Protein AF-X0UFJ5-F1 (afdb_monomer_lite)

Radius of gyration: 19.42 Å; chains: 1; bounding box: 59×36×57 Å

pLDDT: mean 92.02, std 9.77, range [40.62, 98.88]

Secondary structure (DSSP, 8-state):
--EEEETTEEEEE-TTSSBTTEE--S-EEE-SSEEEEEEEE--GGGTS--TTTSPPTTEEEEEEEEEETTEEEEE--SSPPPPPPTTSS--HHHHHHHHTEEEEEEEEPPSS--TTS---S--EEEE-SSEEEEEEGGGTEEEEEETTT--EEEEEE-SS---EEE-TTS-EEEEESTTTS--EEEEE-TTS-EETTPPPPPTT--EEEEEE-TT--EEEEE-STT-EEEEEEEETTEEEEEEEES-TTGGG-SSSTT---TT---S---EEE-TT--EEE-

Foldseek 3Di:
DAFDDDPNDTPGGQPPCDDDQKPHFLEWEDEPWKIKGKIKGAQNQVLADDPLLGDDRQKMFIWIAIATPPDNNHGDFLDDFGDDDPPGPDDSSSSSRSRRTDTDDMDGHDPDPDPDDDQQTFQEWYDYQFWIWTHGQVVQKIWIAGPRNRHTPDMDGHHRWHYWEADPVQKMWIWHPLPPDQTFTFIGHPRRHTDPAGDGDDPQFRFQYWYAAPQRWIWTQGQGQQRWIFIWDADDRHIDTDDIFAHGRAQCDDPDRNDDDPRRHHRWRYWYADNVGDIDTD

Sequence (282 aa):
EASVYQDGKMLGFAGGTHGWGNLGGSAIAVNSKYAYVAIGVGNERGHLQSPGIWPDKGKQWFGISRRTIGDLKQPAPFRAAPQVAPGGRADPGRARMAASFMVMNEVAAPARSEVGEQKAEVGGLAADDKTLFATNPSRDAVDVYDAETMQQKGTWSAHEPGRIALAGDGTLWLLTDTLNGPAHLVHVRADGRKLDDAPALPEGTDAVDVAVDAKGRVLVADNGPRQQILIFSKGGKGYAQSGTLGERGGIFAGPVPGRPGPQRFNGLTGVGVDRAGNIYVS

Structure (mmCIF, N/CA/C/O backbone):
data_AF-X0UFJ5-F1
#
_entry.id   AF-X0UFJ5-F1
#
loop_
_atom_site.group_PDB
_atom_site.id
_atom_site.type_symbol
_atom_site.label_atom_id
_atom_site.label_alt_id
_atom_site.label_comp_id
_atom_site.label_asym_id
_atom_site.label_entity_id
_atom_site.label_seq_id
_atom_site.pdbx_PDB_ins_code
_atom_site.Cartn_x
_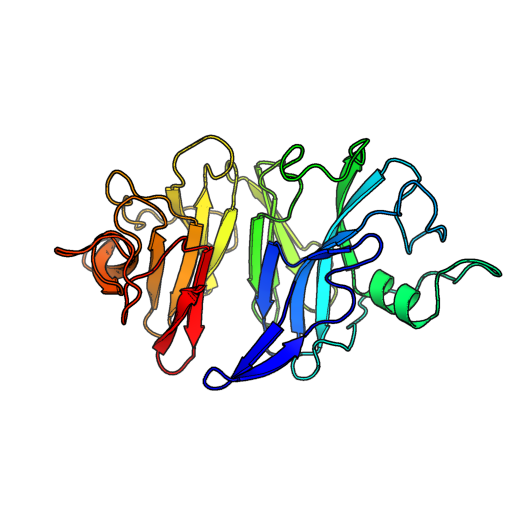atom_site.Cartn_y
_atom_site.Cartn_z
_atom_site.occupancy
_atom_site.B_iso_or_equiv
_atom_site.auth_seq_id
_atom_site.auth_comp_id
_atom_site.auth_asym_id
_atom_site.auth_atom_id
_atom_site.pdbx_PDB_model_num
ATOM 1 N N . GLU A 1 1 ? 11.536 -0.475 3.198 1.00 78.31 1 GLU A N 1
ATOM 2 C CA . GLU A 1 1 ? 12.139 -1.814 2.940 1.00 78.31 1 GLU A CA 1
ATOM 3 C C . GLU A 1 1 ? 11.042 -2.872 3.076 1.00 78.31 1 GLU A C 1
ATOM 5 O O . GLU A 1 1 ? 10.013 -2.542 3.647 1.00 78.31 1 GLU A O 1
ATOM 10 N N . ALA A 1 2 ? 11.202 -4.091 2.550 1.00 86.75 2 ALA A N 1
ATOM 11 C CA . ALA A 1 2 ? 10.224 -5.171 2.753 1.00 86.75 2 ALA A CA 1
ATOM 12 C C . ALA A 1 2 ? 10.874 -6.394 3.415 1.00 86.75 2 ALA A C 1
ATOM 14 O O . ALA A 1 2 ? 11.863 -6.920 2.902 1.00 86.75 2 ALA A O 1
ATOM 15 N N . SER A 1 3 ? 10.285 -6.862 4.515 1.00 88.62 3 SER A N 1
ATOM 16 C CA . SER A 1 3 ? 10.819 -7.931 5.367 1.00 88.62 3 SER A CA 1
ATOM 17 C C . SER A 1 3 ? 9.751 -8.972 5.695 1.00 88.62 3 SER A C 1
ATOM 19 O O . SER A 1 3 ? 8.565 -8.658 5.751 1.00 88.62 3 SER A O 1
ATOM 21 N N . VAL A 1 4 ? 10.174 -10.220 5.898 1.00 90.31 4 VAL A N 1
ATOM 22 C CA . VAL A 1 4 ? 9.305 -11.347 6.262 1.00 90.31 4 VAL A CA 1
ATOM 23 C C . VAL A 1 4 ? 9.502 -11.664 7.731 1.00 90.31 4 VAL A C 1
ATOM 25 O O . VAL A 1 4 ? 10.636 -11.868 8.172 1.00 90.31 4 VAL A O 1
ATOM 28 N N . TYR A 1 5 ? 8.397 -11.766 8.462 1.00 88.19 5 TYR A N 1
ATOM 29 C CA . TYR A 1 5 ? 8.383 -12.140 9.868 1.00 88.19 5 TYR A CA 1
ATOM 30 C C . TYR A 1 5 ? 7.467 -13.339 10.093 1.00 88.19 5 TYR A C 1
ATOM 32 O O . TYR A 1 5 ? 6.454 -13.493 9.415 1.00 88.19 5 TYR A O 1
ATOM 40 N N . GLN A 1 6 ? 7.819 -14.166 11.069 1.00 86.00 6 GLN A N 1
ATOM 41 C CA . GLN A 1 6 ? 6.976 -15.231 11.596 1.00 86.00 6 GLN A CA 1
ATOM 42 C C . GLN A 1 6 ? 7.190 -15.293 13.105 1.00 86.00 6 GLN A C 1
ATOM 44 O O . GLN A 1 6 ? 8.333 -15.319 13.556 1.00 86.00 6 GLN A O 1
ATOM 49 N N . ASP A 1 7 ? 6.104 -15.258 13.878 1.00 82.88 7 ASP A N 1
ATOM 50 C CA . ASP A 1 7 ? 6.134 -15.348 15.345 1.00 82.88 7 ASP A CA 1
ATOM 51 C C . ASP A 1 7 ? 7.111 -14.352 16.004 1.00 82.88 7 ASP A C 1
ATOM 53 O O . ASP A 1 7 ? 7.858 -14.676 16.924 1.00 82.88 7 ASP A O 1
ATOM 57 N N . GLY A 1 8 ? 7.158 -13.122 15.476 1.00 80.00 8 GLY A N 1
ATOM 58 C CA . GLY A 1 8 ? 8.055 -12.059 15.947 1.00 80.00 8 GLY A CA 1
ATOM 59 C C . GLY A 1 8 ? 9.518 -12.197 15.505 1.00 80.00 8 GLY A C 1
ATOM 60 O O . GLY A 1 8 ? 10.327 -11.314 15.784 1.00 80.00 8 GLY A O 1
ATOM 61 N N . LYS A 1 9 ? 9.880 -13.261 14.778 1.00 87.75 9 LYS A N 1
ATOM 62 C CA . LYS A 1 9 ? 11.223 -13.471 14.229 1.00 87.75 9 LYS A CA 1
ATOM 63 C C . LYS A 1 9 ? 11.301 -13.019 12.776 1.00 87.75 9 LYS A C 1
ATOM 65 O O . LYS A 1 9 ? 10.499 -13.436 11.946 1.00 87.75 9 LYS A O 1
ATOM 70 N N . MET A 1 10 ? 12.324 -12.232 12.447 1.00 88.88 10 MET A N 1
ATOM 71 C CA . MET A 1 10 ? 12.652 -11.905 11.059 1.00 88.88 10 MET A CA 1
ATOM 72 C C . MET A 1 10 ? 13.222 -13.139 10.347 1.00 88.88 10 MET A C 1
ATOM 74 O O . MET A 1 10 ? 14.244 -13.690 10.761 1.00 88.88 10 MET A O 1
ATOM 78 N N . LEU A 1 11 ? 12.566 -13.567 9.272 1.00 90.38 11 LEU A N 1
ATOM 79 C CA . LEU A 1 11 ? 12.996 -14.687 8.432 1.00 90.38 11 LEU A CA 1
ATOM 80 C C . LEU A 1 11 ? 13.901 -14.233 7.282 1.00 90.38 11 LEU A C 1
ATOM 82 O O . LEU A 1 11 ? 14.765 -14.981 6.831 1.00 90.38 11 LEU A O 1
ATOM 86 N N . GLY A 1 12 ? 13.716 -13.003 6.804 1.00 88.81 12 GLY A N 1
ATOM 87 C CA . GLY A 1 12 ? 14.506 -12.437 5.718 1.00 88.81 12 GLY A CA 1
ATOM 88 C C . GLY A 1 12 ? 13.944 -11.114 5.216 1.00 88.81 12 GLY A C 1
ATOM 89 O O . GLY A 1 12 ? 12.973 -10.594 5.759 1.00 88.81 12 GLY A O 1
ATOM 90 N N . PHE A 1 13 ? 14.558 -10.579 4.164 1.00 88.19 13 PHE A N 1
ATOM 91 C CA . PHE A 1 13 ? 14.143 -9.335 3.521 1.00 88.19 13 PHE A CA 1
ATOM 92 C C . PHE A 1 13 ? 14.257 -9.422 2.000 1.00 88.19 13 PHE A C 1
ATOM 94 O O . PHE A 1 13 ? 15.037 -10.209 1.450 1.00 88.19 13 PHE A O 1
ATOM 101 N N . ALA A 1 14 ? 13.468 -8.595 1.320 1.00 84.50 14 ALA A N 1
ATOM 102 C CA . ALA A 1 14 ? 13.504 -8.421 -0.120 1.00 84.50 14 ALA A CA 1
ATOM 103 C C . ALA A 1 14 ? 14.723 -7.570 -0.505 1.00 84.50 14 ALA A C 1
ATOM 105 O O . ALA A 1 14 ? 14.741 -6.346 -0.331 1.00 84.50 14 ALA A O 1
ATOM 106 N N . GLY A 1 15 ? 15.749 -8.217 -1.060 1.00 81.81 15 GLY A N 1
ATOM 107 C CA . GLY A 1 15 ? 16.948 -7.534 -1.545 1.00 81.81 15 GLY A CA 1
ATOM 108 C C . GLY A 1 15 ? 16.638 -6.481 -2.618 1.00 81.81 15 GLY A C 1
ATOM 109 O O . GLY A 1 15 ? 15.721 -6.635 -3.436 1.00 81.81 15 GLY A O 1
ATOM 110 N N . GLY A 1 16 ? 17.415 -5.394 -2.621 1.00 76.75 16 GLY A N 1
ATOM 111 C CA . GLY A 1 16 ? 17.276 -4.304 -3.591 1.00 76.75 16 GLY A CA 1
ATOM 112 C C . GLY A 1 16 ? 16.043 -3.422 -3.380 1.00 76.75 16 GLY A C 1
ATOM 113 O O . GLY A 1 16 ? 15.665 -2.707 -4.301 1.00 76.75 16 GLY A O 1
ATOM 114 N N . THR A 1 17 ? 15.409 -3.482 -2.204 1.00 70.75 17 THR A N 1
ATOM 115 C CA . THR A 1 17 ? 14.367 -2.525 -1.797 1.00 70.75 17 THR A CA 1
ATOM 116 C C . THR A 1 17 ? 14.940 -1.324 -1.047 1.00 70.75 17 THR A C 1
ATOM 118 O O . THR A 1 17 ? 14.271 -0.314 -0.939 1.00 70.75 17 THR A O 1
ATOM 121 N N . HIS A 1 18 ? 16.180 -1.382 -0.572 1.00 74.44 18 HIS A N 1
ATOM 122 C CA . HIS A 1 18 ? 16.894 -0.245 0.002 1.00 74.44 18 HIS A CA 1
ATOM 123 C C . HIS A 1 18 ? 18.365 -0.316 -0.427 1.00 74.44 18 HIS A C 1
ATOM 125 O O . HIS A 1 18 ? 18.886 -1.411 -0.666 1.00 74.44 18 HIS A O 1
ATOM 131 N N . GLY A 1 19 ? 19.025 0.832 -0.576 1.00 71.00 19 GLY A N 1
ATOM 132 C CA . GLY A 1 19 ? 20.412 0.925 -1.036 1.00 71.00 19 GLY A CA 1
ATOM 133 C C . GLY A 1 19 ? 20.546 1.745 -2.317 1.00 71.00 19 GLY A C 1
ATOM 134 O O . GLY A 1 19 ? 19.763 2.655 -2.560 1.00 71.00 19 GLY A O 1
ATOM 135 N N . TRP A 1 20 ? 21.552 1.435 -3.136 1.00 66.69 20 TRP A N 1
ATOM 136 C CA . TRP A 1 20 ? 21.987 2.296 -4.242 1.00 66.69 20 TRP A CA 1
ATOM 137 C C . TRP A 1 20 ? 20.857 2.526 -5.246 1.00 66.69 20 TRP A C 1
ATOM 139 O O . TRP A 1 20 ? 20.443 1.599 -5.945 1.00 66.69 20 TRP A O 1
ATOM 149 N N . GLY A 1 21 ? 20.342 3.751 -5.283 1.00 67.88 21 GLY A N 1
ATOM 150 C CA . GLY A 1 21 ? 19.231 4.173 -6.115 1.00 67.88 21 GLY A CA 1
ATOM 151 C C . GLY A 1 21 ? 17.925 3.437 -5.831 1.00 67.88 21 GLY A C 1
ATOM 152 O O . GLY A 1 21 ? 17.092 3.403 -6.720 1.00 67.88 21 GLY A O 1
ATOM 153 N N . ASN A 1 22 ? 17.721 2.802 -4.672 1.00 77.00 22 ASN A N 1
ATOM 154 C CA . ASN A 1 22 ? 16.446 2.155 -4.336 1.00 77.00 22 ASN A CA 1
ATOM 155 C C . ASN A 1 22 ? 15.889 2.727 -3.031 1.00 77.00 22 ASN A C 1
ATOM 157 O O . ASN A 1 22 ? 16.573 2.735 -2.007 1.00 77.00 22 ASN A O 1
ATOM 161 N N . LEU A 1 23 ? 14.634 3.165 -3.081 1.00 78.81 23 LEU A N 1
ATOM 162 C CA . LEU A 1 23 ? 13.878 3.714 -1.960 1.00 78.81 23 LEU A CA 1
ATOM 163 C C . LEU A 1 23 ? 12.760 2.736 -1.616 1.00 78.81 23 LEU A C 1
ATOM 165 O O . LEU A 1 23 ? 12.037 2.265 -2.498 1.00 78.81 23 LEU A O 1
ATOM 169 N N . GLY A 1 24 ? 12.668 2.355 -0.349 1.00 71.19 24 GLY A N 1
ATOM 170 C CA . GLY A 1 24 ? 12.039 1.085 -0.024 1.00 71.19 24 GLY A CA 1
ATOM 171 C C . GLY A 1 24 ? 10.601 1.141 0.430 1.00 71.19 24 GLY A C 1
ATOM 172 O O . GLY A 1 24 ? 10.334 1.699 1.479 1.00 71.19 24 GLY A O 1
ATOM 173 N N . GLY A 1 25 ? 9.770 0.314 -0.203 1.00 75.00 25 GLY A N 1
ATOM 174 C CA . GLY A 1 25 ? 8.642 -0.386 0.414 1.00 75.00 25 GLY A CA 1
ATOM 175 C C . GLY A 1 25 ? 7.529 0.512 0.934 1.00 75.00 25 GLY A C 1
ATOM 176 O O . GLY A 1 25 ? 7.128 0.317 2.074 1.00 75.00 25 GLY A O 1
ATOM 177 N N . SER A 1 26 ? 7.050 1.474 0.139 1.00 86.81 26 SER A N 1
ATOM 178 C CA . SER A 1 26 ? 5.992 2.392 0.586 1.00 86.81 26 SER A CA 1
ATOM 179 C C . SER A 1 26 ? 4.670 1.669 0.844 1.00 86.81 26 SER A C 1
ATOM 181 O O . SER A 1 26 ? 3.920 2.098 1.710 1.00 86.81 26 SER A O 1
ATOM 183 N N . ALA A 1 27 ? 4.397 0.566 0.140 1.00 93.50 27 ALA A N 1
ATOM 184 C CA . ALA A 1 27 ? 3.211 -0.280 0.272 1.00 93.50 27 ALA A CA 1
ATOM 185 C C . ALA A 1 27 ? 3.532 -1.736 -0.111 1.00 93.50 27 ALA A C 1
ATOM 187 O O . ALA A 1 27 ? 4.467 -1.995 -0.880 1.00 93.50 27 ALA A O 1
ATOM 188 N N . ILE A 1 28 ? 2.735 -2.685 0.387 1.00 94.81 28 ILE A N 1
ATOM 189 C CA . ILE A 1 28 ? 2.860 -4.110 0.066 1.00 94.81 28 ILE A CA 1
ATOM 190 C C . ILE A 1 28 ? 1.487 -4.765 -0.109 1.00 94.81 28 ILE A C 1
ATOM 192 O O . ILE A 1 28 ? 0.566 -4.494 0.650 1.00 94.81 28 ILE A O 1
ATOM 196 N N . ALA A 1 29 ? 1.376 -5.661 -1.088 1.00 96.44 29 ALA A N 1
ATOM 197 C CA . ALA A 1 29 ? 0.265 -6.598 -1.222 1.00 96.44 29 ALA A CA 1
ATOM 198 C C . ALA A 1 29 ? 0.797 -7.989 -1.563 1.00 96.44 29 ALA A C 1
ATOM 200 O O . ALA A 1 29 ? 1.877 -8.128 -2.142 1.00 96.44 29 ALA A O 1
ATOM 201 N N . VAL A 1 30 ? 0.032 -9.024 -1.237 1.00 95.75 30 VAL A N 1
ATOM 202 C CA . VAL A 1 30 ? 0.377 -10.412 -1.554 1.00 95.75 30 VAL A CA 1
ATOM 203 C C . VAL A 1 30 ? -0.827 -11.132 -2.145 1.00 95.75 30 VAL A C 1
ATOM 205 O O . VAL A 1 30 ? -1.962 -10.848 -1.774 1.00 95.75 30 VAL A O 1
ATOM 208 N N . ASN A 1 31 ? -0.575 -12.080 -3.041 1.00 96.12 31 ASN A N 1
ATOM 209 C CA . ASN A 1 31 ? -1.547 -13.098 -3.441 1.00 96.12 31 ASN A CA 1
ATOM 210 C C . ASN A 1 31 ? -0.940 -14.498 -3.248 1.00 96.12 31 ASN A C 1
ATOM 212 O O . ASN A 1 31 ? 0.078 -14.643 -2.568 1.00 96.12 31 ASN A O 1
ATOM 216 N N . SER A 1 32 ? -1.534 -15.545 -3.828 1.00 95.31 32 SER A N 1
ATOM 217 C CA . SER A 1 32 ? -1.036 -16.919 -3.654 1.00 95.31 32 SER A CA 1
ATOM 218 C C . SER A 1 32 ? 0.351 -17.183 -4.252 1.00 95.31 32 SER A C 1
ATOM 220 O O . SER A 1 32 ? 0.984 -18.171 -3.882 1.00 95.31 32 SER A O 1
ATOM 222 N N . LYS A 1 33 ? 0.839 -16.333 -5.166 1.00 96.06 33 LYS A N 1
ATOM 223 C CA . LYS A 1 33 ? 2.100 -16.539 -5.903 1.00 96.06 33 LYS A CA 1
ATOM 224 C C . LYS A 1 33 ? 3.140 -15.456 -5.662 1.00 96.06 33 LYS A C 1
ATOM 226 O O . LYS A 1 33 ? 4.342 -15.731 -5.717 1.00 96.06 33 LYS A O 1
ATOM 231 N N . TYR A 1 34 ? 2.699 -14.222 -5.460 1.00 97.69 34 TYR A N 1
ATOM 232 C CA . TYR A 1 34 ? 3.549 -13.049 -5.545 1.00 97.69 34 TYR A CA 1
ATOM 233 C C . TYR A 1 34 ? 3.376 -12.124 -4.350 1.00 97.69 34 TYR A C 1
ATOM 235 O O . TYR A 1 34 ? 2.288 -11.971 -3.801 1.00 97.69 34 TYR A O 1
ATOM 243 N N . ALA A 1 35 ? 4.471 -11.450 -4.013 1.00 96.75 35 ALA A N 1
ATOM 244 C CA . ALA A 1 35 ? 4.454 -10.217 -3.250 1.00 96.75 35 ALA A CA 1
ATOM 245 C C . ALA A 1 35 ? 4.713 -9.038 -4.194 1.00 96.75 35 ALA A C 1
ATOM 247 O O . ALA A 1 35 ? 5.658 -9.052 -4.988 1.00 96.75 35 ALA A O 1
ATOM 248 N N . TYR A 1 36 ? 3.884 -8.010 -4.084 1.00 97.62 36 TYR A N 1
ATOM 249 C CA . TYR A 1 36 ? 3.982 -6.753 -4.810 1.00 97.62 36 TYR A CA 1
ATOM 250 C C . TYR A 1 36 ? 4.451 -5.687 -3.831 1.00 97.62 36 TYR A C 1
ATOM 252 O O . TYR A 1 36 ? 3.801 -5.453 -2.817 1.00 97.62 36 TYR A O 1
ATOM 260 N N . VAL A 1 37 ? 5.592 -5.068 -4.113 1.00 95.94 37 VAL A N 1
ATOM 261 C CA . VAL A 1 37 ? 6.240 -4.105 -3.221 1.00 95.94 37 VAL A CA 1
ATOM 262 C C . VAL A 1 37 ? 6.395 -2.789 -3.960 1.00 95.94 37 VAL A C 1
ATOM 264 O O . VAL A 1 37 ? 7.107 -2.726 -4.965 1.00 95.94 37 VAL A O 1
ATOM 267 N N . ALA A 1 38 ? 5.756 -1.736 -3.465 1.00 94.81 38 ALA A N 1
ATOM 268 C CA . ALA A 1 38 ? 5.952 -0.400 -4.002 1.00 94.81 38 ALA A CA 1
ATOM 269 C C . ALA A 1 38 ? 7.342 0.125 -3.618 1.00 94.81 38 ALA A C 1
ATOM 271 O O . ALA A 1 38 ? 7.729 0.089 -2.449 1.00 94.81 38 ALA A O 1
ATOM 272 N N . ILE A 1 39 ? 8.116 0.575 -4.602 1.00 92.75 39 ILE A N 1
ATOM 273 C CA . ILE A 1 39 ? 9.484 1.073 -4.415 1.00 92.75 39 ILE A CA 1
ATOM 274 C C . ILE A 1 39 ? 9.748 2.295 -5.297 1.00 92.75 39 ILE A C 1
ATOM 276 O O . ILE A 1 39 ? 9.131 2.469 -6.352 1.00 92.75 39 ILE A O 1
ATOM 280 N N . GLY A 1 40 ? 10.722 3.102 -4.887 1.00 91.06 40 GLY A N 1
ATOM 281 C CA . GLY A 1 40 ? 11.367 4.098 -5.732 1.00 91.06 40 GLY A CA 1
ATOM 282 C C . GLY A 1 40 ? 12.672 3.565 -6.323 1.00 91.06 40 GLY A C 1
ATOM 283 O O . GLY A 1 40 ? 13.405 2.826 -5.663 1.00 91.06 40 GLY A O 1
ATOM 284 N N . VAL A 1 41 ? 12.983 3.959 -7.556 1.00 91.00 41 VAL A N 1
ATOM 285 C CA . VAL A 1 41 ? 14.247 3.676 -8.239 1.00 91.00 41 VAL A CA 1
ATOM 286 C C . VAL A 1 41 ? 14.830 4.987 -8.765 1.00 91.00 41 VAL A C 1
ATOM 288 O O . VAL A 1 41 ? 14.237 5.638 -9.616 1.00 91.00 41 VAL A O 1
ATOM 291 N N . GLY A 1 42 ? 15.996 5.376 -8.265 1.00 89.44 42 GLY A N 1
ATOM 292 C CA . GLY A 1 42 ? 16.833 6.463 -8.768 1.00 89.44 42 GLY A CA 1
ATOM 293 C C . GLY A 1 42 ? 18.087 5.928 -9.461 1.00 89.44 42 GLY A C 1
ATOM 294 O O . GLY A 1 42 ? 18.282 4.720 -9.583 1.00 89.44 42 GLY A O 1
ATOM 295 N N . ASN A 1 43 ? 18.971 6.826 -9.894 1.00 88.00 43 ASN A N 1
ATOM 296 C CA . ASN A 1 43 ? 20.205 6.457 -10.598 1.00 88.00 43 ASN A CA 1
ATOM 297 C C . ASN A 1 43 ? 21.495 7.020 -9.983 1.00 88.00 43 ASN A C 1
ATOM 299 O O . ASN A 1 43 ? 22.511 7.122 -10.675 1.00 88.00 43 ASN A O 1
ATOM 303 N N . GLU A 1 44 ? 21.458 7.408 -8.705 1.00 85.00 44 GLU A N 1
ATOM 304 C CA . GLU A 1 44 ? 22.620 7.938 -7.977 1.00 85.00 44 GLU A CA 1
ATOM 305 C C . GLU A 1 44 ? 23.299 9.095 -8.727 1.00 85.00 44 GLU A C 1
ATOM 307 O O . GLU A 1 44 ? 24.476 9.026 -9.069 1.00 85.00 44 GLU A O 1
ATOM 312 N N . ARG A 1 45 ? 22.546 10.156 -9.055 1.00 83.69 45 ARG A N 1
ATOM 313 C CA . ARG A 1 45 ? 23.055 11.346 -9.777 1.00 83.69 45 ARG A CA 1
ATOM 314 C C . ARG A 1 45 ? 23.691 11.022 -11.141 1.00 83.69 45 ARG A C 1
ATOM 316 O O . ARG A 1 45 ? 24.529 11.771 -11.648 1.00 83.69 45 ARG A O 1
ATOM 323 N N . GLY A 1 46 ? 23.249 9.930 -11.763 1.00 83.44 46 GLY A N 1
ATOM 324 C CA . GLY A 1 46 ? 23.761 9.426 -13.034 1.00 83.44 46 GLY A CA 1
ATOM 325 C C . GLY A 1 46 ? 24.966 8.490 -12.906 1.00 83.44 46 GLY A C 1
ATOM 326 O O . GLY A 1 46 ? 25.580 8.182 -13.923 1.00 83.44 46 GLY A O 1
ATOM 327 N N . HIS A 1 47 ? 25.326 8.025 -11.704 1.00 85.38 47 HIS A N 1
ATOM 328 C CA . HIS A 1 47 ? 26.366 7.003 -11.518 1.00 85.38 47 HIS A CA 1
ATOM 329 C C . HIS A 1 47 ? 25.886 5.580 -11.842 1.00 85.38 47 HIS A C 1
ATOM 331 O O . HIS A 1 47 ? 26.708 4.677 -12.008 1.00 85.38 47 HIS A O 1
ATOM 337 N N . LEU A 1 48 ? 24.572 5.367 -11.937 1.00 84.94 48 LEU A N 1
ATOM 338 C CA . LEU A 1 48 ? 23.971 4.108 -12.364 1.00 84.94 48 LEU A CA 1
ATOM 339 C C . LEU A 1 48 ? 23.412 4.281 -13.775 1.00 84.94 48 LEU A C 1
ATOM 341 O O . LEU A 1 48 ? 22.443 5.002 -13.986 1.00 84.94 48 LEU A O 1
ATOM 345 N N . GLN A 1 49 ? 24.059 3.640 -14.747 1.00 85.25 49 GLN A N 1
ATOM 346 C CA . GLN A 1 49 ? 23.763 3.808 -16.168 1.00 85.25 49 GLN A CA 1
ATOM 347 C C . GLN A 1 49 ? 23.528 2.441 -16.798 1.00 85.25 49 GLN A C 1
ATOM 349 O O . GLN A 1 49 ? 24.431 1.607 -16.839 1.00 85.25 49 GLN A O 1
ATOM 354 N N . SER A 1 50 ? 22.296 2.204 -17.238 1.00 87.38 50 SER A N 1
ATOM 355 C CA . SER A 1 50 ? 21.925 1.132 -18.163 1.00 87.38 50 SER A CA 1
ATOM 356 C C . SER A 1 50 ? 20.462 1.360 -18.563 1.00 87.38 50 SER A C 1
ATOM 358 O O . SER A 1 50 ? 19.596 1.292 -17.681 1.00 87.38 50 SER A O 1
ATOM 360 N N . PRO A 1 51 ? 20.170 1.645 -19.846 1.00 86.88 51 PRO A N 1
ATOM 361 C CA . PRO A 1 51 ? 18.807 1.892 -20.309 1.00 86.88 51 PRO A CA 1
ATOM 362 C C . PRO A 1 51 ? 17.846 0.769 -19.910 1.00 86.88 51 PRO A C 1
ATOM 364 O O . PRO A 1 51 ? 18.193 -0.411 -19.958 1.00 86.88 51 PRO A O 1
ATOM 367 N N . GLY A 1 52 ? 16.644 1.139 -19.467 1.00 86.69 52 GLY A N 1
ATOM 368 C CA . GLY A 1 52 ? 15.612 0.194 -19.022 1.00 86.69 52 GLY A CA 1
ATOM 369 C C . GLY A 1 52 ? 15.863 -0.466 -17.660 1.00 86.69 52 GLY A C 1
ATOM 370 O O . GLY A 1 52 ? 14.963 -1.129 -17.151 1.00 86.69 52 GLY A O 1
ATOM 371 N N . ILE A 1 53 ? 17.039 -0.278 -17.051 1.00 92.31 53 ILE A N 1
ATOM 372 C CA . ILE A 1 53 ? 17.374 -0.783 -15.707 1.00 92.31 53 ILE A CA 1
ATOM 373 C C . ILE A 1 53 ? 17.336 0.339 -14.664 1.00 92.31 53 ILE A C 1
ATOM 375 O O . ILE A 1 53 ? 16.900 0.119 -13.533 1.00 92.31 53 ILE A O 1
ATOM 379 N N . TRP A 1 54 ? 17.787 1.532 -15.049 1.00 91.19 54 TRP A N 1
ATOM 380 C CA . TRP A 1 54 ? 17.837 2.729 -14.212 1.00 91.19 54 TRP A CA 1
ATOM 381 C C . TRP A 1 54 ? 17.173 3.907 -14.934 1.00 91.19 54 TRP A C 1
ATOM 383 O O . TRP A 1 54 ? 17.220 3.937 -16.167 1.00 91.19 54 TRP A O 1
ATOM 393 N N . PRO A 1 55 ? 16.598 4.877 -14.199 1.00 92.00 55 PRO A N 1
ATOM 394 C CA . PRO A 1 55 ? 16.122 6.120 -14.796 1.00 92.00 55 PRO A CA 1
ATOM 395 C C . PRO A 1 55 ? 17.263 6.942 -15.400 1.00 92.00 55 PRO A C 1
ATOM 397 O O . PRO A 1 55 ? 18.426 6.812 -15.001 1.00 92.00 55 PRO A O 1
ATOM 400 N N . ASP A 1 56 ? 16.914 7.842 -16.318 1.00 91.38 56 ASP A N 1
ATOM 401 C CA . ASP A 1 56 ? 17.844 8.820 -16.887 1.00 91.38 56 ASP A CA 1
ATOM 402 C C . ASP A 1 56 ? 18.354 9.814 -15.833 1.00 91.38 56 ASP A C 1
ATOM 404 O O . ASP A 1 56 ? 17.791 9.978 -14.745 1.00 91.38 56 ASP A O 1
ATOM 408 N N . LYS A 1 57 ? 19.478 10.486 -16.114 1.00 90.00 57 LYS A N 1
ATOM 409 C CA . LYS A 1 57 ? 20.076 11.455 -15.179 1.00 90.00 57 LYS A CA 1
ATOM 410 C C . LYS A 1 57 ? 19.056 12.531 -14.793 1.00 90.00 57 LYS A C 1
ATOM 412 O O . LYS A 1 57 ? 18.475 13.179 -15.655 1.00 90.00 57 LYS A O 1
ATOM 417 N N . GLY A 1 58 ? 18.886 12.743 -13.488 1.00 87.69 58 GLY A N 1
ATOM 418 C CA . GLY A 1 58 ? 17.920 13.713 -12.966 1.00 87.69 58 GLY A CA 1
ATOM 419 C C . GLY A 1 58 ? 16.472 13.218 -12.983 1.00 87.69 58 GLY A C 1
ATOM 420 O O . GLY A 1 58 ? 15.565 14.023 -12.792 1.00 87.69 58 GLY A O 1
ATOM 421 N N . LYS A 1 59 ? 16.243 11.919 -13.201 1.00 90.75 59 LYS A N 1
ATOM 422 C CA . LYS A 1 59 ? 14.932 11.274 -13.115 1.00 90.75 59 LYS A CA 1
ATOM 423 C C . LYS A 1 59 ? 14.885 10.267 -11.974 1.00 90.75 59 LYS A C 1
ATOM 425 O O . LYS A 1 59 ? 15.899 9.677 -11.593 1.00 90.75 59 LYS A O 1
ATOM 430 N N . GLN A 1 60 ? 13.683 10.067 -11.455 1.00 90.88 60 GLN A N 1
ATOM 431 C CA . GLN A 1 60 ? 13.367 9.066 -10.450 1.00 90.88 60 GLN A CA 1
ATOM 432 C C . GLN A 1 60 ? 12.069 8.362 -10.829 1.00 90.88 60 GLN A C 1
ATOM 434 O O . GLN A 1 60 ? 11.100 8.997 -11.241 1.00 90.88 60 GLN A O 1
ATOM 439 N N . TRP A 1 61 ? 12.062 7.044 -10.682 1.00 93.56 61 TRP A N 1
ATOM 440 C CA . TRP A 1 61 ? 10.896 6.201 -10.887 1.00 93.56 61 TRP A CA 1
ATOM 441 C C . TRP A 1 61 ? 10.271 5.822 -9.552 1.00 93.56 61 TRP A C 1
ATOM 443 O O . TRP A 1 61 ? 10.977 5.553 -8.586 1.00 93.56 61 TRP A O 1
ATOM 453 N N . PHE A 1 62 ? 8.953 5.709 -9.533 1.00 94.44 62 PHE A N 1
ATOM 454 C CA . PHE A 1 62 ? 8.188 5.042 -8.490 1.00 94.44 62 PHE A CA 1
ATOM 455 C C . PHE A 1 62 ? 7.263 4.029 -9.142 1.00 94.44 62 PHE A C 1
ATOM 457 O O . PHE A 1 62 ? 6.725 4.260 -10.230 1.00 94.44 62 PHE A O 1
ATOM 464 N N . GLY A 1 63 ? 7.092 2.885 -8.499 1.00 95.75 63 GLY A N 1
ATOM 465 C CA . GLY A 1 63 ? 6.304 1.814 -9.077 1.00 95.75 63 GLY A CA 1
ATOM 466 C C . GLY A 1 63 ? 6.335 0.550 -8.246 1.00 95.75 63 GLY A C 1
ATOM 467 O O . GLY A 1 63 ? 6.616 0.588 -7.051 1.00 95.75 63 GLY A O 1
ATOM 468 N N . ILE A 1 64 ? 6.061 -0.581 -8.887 1.00 97.44 64 ILE A N 1
ATOM 469 C CA . ILE A 1 64 ? 5.786 -1.846 -8.205 1.00 97.44 64 ILE A CA 1
ATOM 470 C C . ILE A 1 64 ? 6.810 -2.895 -8.618 1.00 97.44 64 ILE A C 1
ATOM 472 O O . ILE A 1 64 ? 6.954 -3.214 -9.797 1.00 97.44 64 ILE A O 1
ATOM 476 N N . SER A 1 65 ? 7.503 -3.463 -7.634 1.00 96.31 65 SER A N 1
ATOM 477 C CA . SER A 1 65 ? 8.368 -4.629 -7.787 1.00 96.31 65 SER A CA 1
ATOM 478 C C . SER A 1 65 ? 7.604 -5.903 -7.437 1.00 96.31 65 SER A C 1
ATOM 480 O O . SER A 1 65 ? 7.044 -6.007 -6.349 1.00 96.31 65 SER A O 1
ATOM 482 N N . ARG A 1 66 ? 7.616 -6.896 -8.331 1.00 97.06 66 ARG A N 1
ATOM 483 C CA . ARG A 1 66 ? 6.996 -8.206 -8.105 1.00 97.06 66 ARG A CA 1
ATOM 484 C C . ARG A 1 66 ? 8.024 -9.263 -7.708 1.00 97.06 66 ARG A C 1
ATOM 486 O O . ARG A 1 66 ? 9.012 -9.481 -8.414 1.00 97.06 66 ARG A O 1
ATOM 493 N N . ARG A 1 67 ? 7.769 -9.949 -6.596 1.00 95.31 67 ARG A N 1
ATOM 494 C CA . ARG A 1 67 ? 8.615 -10.996 -6.002 1.00 95.31 67 ARG A CA 1
ATOM 495 C C . ARG A 1 67 ? 7.845 -12.295 -5.857 1.00 95.31 67 ARG A C 1
ATOM 497 O O . ARG A 1 67 ? 6.629 -12.263 -5.708 1.00 95.31 67 ARG A O 1
ATOM 504 N N . THR A 1 68 ? 8.541 -13.423 -5.874 1.00 94.38 68 THR A N 1
ATOM 505 C CA . THR A 1 68 ? 7.921 -14.724 -5.594 1.00 94.38 68 THR A CA 1
ATOM 506 C C . THR A 1 68 ? 7.623 -14.851 -4.100 1.00 94.38 68 THR A C 1
ATOM 508 O O . THR A 1 68 ? 8.473 -14.536 -3.266 1.00 94.38 68 THR A O 1
ATOM 511 N N . ILE A 1 69 ? 6.428 -15.321 -3.742 1.00 90.25 69 ILE A N 1
ATOM 512 C CA . ILE A 1 69 ? 6.112 -15.644 -2.347 1.00 90.25 69 ILE A CA 1
ATOM 513 C C . ILE A 1 69 ? 6.935 -16.865 -1.896 1.00 90.25 69 ILE A C 1
ATOM 515 O O . ILE A 1 69 ? 7.155 -17.796 -2.665 1.00 90.25 69 ILE A O 1
ATOM 519 N N . GLY A 1 70 ? 7.449 -16.849 -0.665 1.00 85.94 70 GLY A N 1
ATOM 520 C CA . GLY A 1 70 ? 8.343 -17.894 -0.137 1.00 85.94 70 GLY A CA 1
ATOM 521 C C . GLY A 1 70 ? 9.843 -17.608 -0.301 1.00 85.94 70 GLY A C 1
ATOM 522 O O . GLY A 1 70 ? 10.628 -18.055 0.529 1.00 85.94 70 GLY A O 1
ATOM 523 N N . ASP A 1 71 ? 10.244 -16.790 -1.279 1.00 89.69 71 ASP A N 1
ATOM 524 C CA . ASP A 1 71 ? 11.586 -16.193 -1.335 1.00 89.69 71 ASP A CA 1
ATOM 525 C C . ASP A 1 71 ? 11.519 -14.783 -1.939 1.00 89.69 71 ASP A C 1
ATOM 527 O O . ASP A 1 71 ? 11.641 -14.586 -3.150 1.00 89.69 71 ASP A O 1
ATOM 531 N N . LEU A 1 72 ? 11.363 -13.774 -1.073 1.00 89.00 72 LEU A N 1
ATOM 532 C CA . LEU A 1 72 ? 11.260 -12.374 -1.498 1.00 89.00 72 LEU A CA 1
ATOM 533 C C . LEU A 1 72 ? 12.542 -11.822 -2.144 1.00 89.00 72 LEU A C 1
ATOM 535 O O . LEU A 1 72 ? 12.517 -10.727 -2.717 1.00 89.00 72 LEU A O 1
ATOM 539 N N . LYS A 1 73 ? 13.666 -12.549 -2.088 1.00 89.56 73 LYS A N 1
ATOM 540 C CA . LYS A 1 73 ? 14.873 -12.176 -2.835 1.00 89.56 73 LYS A CA 1
ATOM 541 C C . LYS A 1 73 ? 14.717 -12.470 -4.322 1.00 89.56 73 LYS A C 1
ATOM 543 O O . LYS A 1 73 ? 15.374 -11.799 -5.114 1.00 89.56 73 LYS A O 1
ATOM 548 N N . GLN A 1 74 ? 13.838 -13.399 -4.710 1.00 91.88 74 GLN A N 1
ATOM 549 C CA . GLN A 1 74 ? 13.615 -13.762 -6.108 1.00 91.88 74 GLN A CA 1
ATOM 550 C C . GLN A 1 74 ? 12.733 -12.724 -6.812 1.00 91.88 74 GLN A C 1
ATOM 552 O O . GLN A 1 74 ? 11.537 -12.622 -6.514 1.00 91.88 74 GLN A O 1
ATOM 557 N N . PRO A 1 75 ? 13.273 -11.957 -7.778 1.00 93.69 75 PRO A N 1
ATOM 558 C CA . PRO A 1 75 ? 12.435 -11.217 -8.711 1.00 93.69 75 PRO A CA 1
ATOM 559 C C . PRO A 1 75 ? 11.581 -12.185 -9.541 1.00 93.69 75 PRO A C 1
ATOM 561 O O . PRO A 1 75 ? 12.077 -13.223 -9.998 1.00 93.69 75 PRO A O 1
ATOM 564 N N . ALA A 1 76 ? 10.321 -11.811 -9.775 1.00 96.50 76 ALA A N 1
ATOM 565 C CA . ALA A 1 76 ? 9.363 -12.541 -10.605 1.00 96.50 76 ALA A CA 1
ATOM 566 C C . ALA A 1 76 ? 9.035 -11.737 -11.882 1.00 96.50 76 ALA A C 1
ATOM 568 O O . ALA A 1 76 ? 8.096 -10.933 -11.873 1.00 96.50 76 ALA A O 1
ATOM 569 N N . PRO A 1 77 ? 9.833 -11.854 -12.965 1.00 97.25 77 PRO A N 1
ATOM 570 C CA . PRO A 1 77 ? 9.673 -11.036 -14.169 1.00 97.25 77 PRO A CA 1
ATOM 571 C C . PRO A 1 77 ? 8.320 -11.242 -14.847 1.00 97.25 77 PRO A C 1
ATOM 573 O O . PRO A 1 77 ? 7.756 -12.330 -14.783 1.00 97.25 77 PRO A O 1
ATOM 576 N N . PHE A 1 78 ? 7.820 -10.203 -15.508 1.00 97.50 78 PHE A N 1
ATOM 577 C CA . PHE A 1 78 ? 6.619 -10.239 -16.367 1.00 97.50 78 PHE A CA 1
ATOM 578 C C . PHE A 1 78 ? 6.903 -9.696 -17.775 1.00 97.50 78 PHE A C 1
ATOM 580 O O . PHE A 1 78 ? 6.007 -9.562 -18.601 1.00 97.50 78 PHE A O 1
ATOM 587 N N . ARG A 1 79 ? 8.167 -9.376 -18.055 1.00 96.62 79 ARG A N 1
ATOM 588 C CA . ARG A 1 79 ? 8.666 -8.940 -19.360 1.00 96.62 79 ARG A CA 1
ATOM 589 C C . ARG A 1 79 ? 10.093 -9.441 -19.562 1.00 96.62 79 ARG A C 1
ATOM 591 O O . ARG A 1 79 ? 10.711 -9.958 -18.631 1.00 96.62 79 ARG A O 1
ATOM 598 N N . ALA A 1 80 ? 10.621 -9.281 -20.770 1.00 96.00 80 ALA A N 1
ATOM 599 C CA . ALA A 1 80 ? 12.019 -9.585 -21.049 1.00 96.00 80 ALA A CA 1
ATOM 600 C C . ALA A 1 80 ? 12.958 -8.666 -20.242 1.00 96.00 80 ALA A C 1
ATOM 602 O O . ALA A 1 80 ? 12.687 -7.475 -20.079 1.00 96.00 80 ALA A O 1
ATOM 603 N N . ALA A 1 81 ? 14.063 -9.229 -19.745 1.00 94.94 81 ALA A N 1
ATOM 604 C CA . ALA A 1 81 ? 15.127 -8.463 -19.102 1.00 94.94 81 ALA A CA 1
ATOM 605 C C . ALA A 1 81 ? 15.787 -7.506 -20.111 1.00 94.94 81 ALA A C 1
ATOM 607 O O . ALA A 1 81 ? 16.137 -7.954 -21.207 1.00 94.94 81 ALA A O 1
ATOM 608 N N . PRO A 1 82 ? 15.981 -6.219 -19.761 1.00 92.56 82 PRO A N 1
ATOM 609 C CA . PRO A 1 82 ? 16.775 -5.308 -20.575 1.00 92.56 82 PRO A CA 1
ATOM 610 C C . PRO A 1 82 ? 18.198 -5.837 -20.760 1.00 92.56 82 PRO A C 1
ATOM 612 O O . PRO A 1 82 ? 18.739 -6.519 -19.884 1.00 92.56 82 PRO A O 1
ATOM 615 N N . GLN A 1 83 ? 18.828 -5.496 -21.881 1.00 89.88 83 GLN A N 1
ATOM 616 C CA . GLN A 1 83 ? 20.232 -5.822 -22.093 1.00 89.88 83 GLN A CA 1
ATOM 617 C C . GLN A 1 83 ? 21.109 -5.067 -21.087 1.00 89.88 83 GLN A C 1
ATOM 619 O O . GLN A 1 83 ? 20.925 -3.875 -20.837 1.00 89.88 83 GLN A O 1
ATOM 624 N N . VAL A 1 84 ? 22.089 -5.770 -20.524 1.00 88.56 84 VAL A N 1
ATOM 625 C CA . VAL A 1 84 ? 23.100 -5.169 -19.651 1.00 88.56 84 VAL A CA 1
ATOM 626 C C . VAL A 1 84 ? 24.184 -4.554 -20.529 1.00 88.56 84 VAL A C 1
ATOM 628 O O . VAL A 1 84 ? 24.836 -5.261 -21.298 1.00 88.56 84 VAL A O 1
ATOM 631 N N . ALA A 1 85 ? 24.377 -3.240 -20.425 1.00 80.69 85 ALA A N 1
ATOM 632 C CA . ALA A 1 85 ? 25.434 -2.553 -21.158 1.00 80.69 85 ALA A CA 1
ATOM 633 C C . ALA A 1 85 ? 26.834 -3.008 -20.675 1.00 80.69 85 ALA A C 1
ATOM 635 O O . ALA A 1 85 ? 27.064 -3.072 -19.461 1.00 80.69 85 ALA A O 1
ATOM 636 N N . PRO A 1 86 ? 27.792 -3.285 -21.583 1.00 75.31 86 PRO A N 1
ATOM 637 C CA . PRO A 1 86 ? 29.167 -3.606 -21.203 1.00 75.31 86 PRO A CA 1
ATOM 638 C C . PRO A 1 86 ? 29.819 -2.469 -20.400 1.00 75.31 86 PRO A C 1
ATOM 640 O O . PRO A 1 86 ? 29.687 -1.301 -20.756 1.00 75.31 86 PRO A O 1
ATOM 643 N N . GLY A 1 87 ? 30.537 -2.807 -19.324 1.00 70.50 87 GLY A N 1
ATOM 644 C CA . GLY A 1 87 ? 31.277 -1.836 -18.501 1.00 70.50 87 GLY A CA 1
ATOM 645 C C . GLY A 1 87 ? 30.430 -1.001 -17.527 1.00 70.50 87 GLY A C 1
ATOM 646 O O . GLY A 1 87 ? 30.981 -0.159 -16.820 1.00 70.50 87 GLY A O 1
ATOM 647 N N . GLY A 1 88 ? 29.112 -1.225 -17.462 1.00 73.19 88 GLY A N 1
ATOM 648 C CA . GLY A 1 88 ? 28.219 -0.591 -16.488 1.00 73.19 88 GLY A CA 1
ATOM 649 C C . GLY A 1 88 ? 28.213 -1.275 -15.113 1.00 73.19 88 GLY A C 1
ATOM 650 O O . GLY A 1 88 ? 28.766 -2.354 -14.922 1.00 73.19 88 GLY A O 1
ATOM 651 N N . ARG A 1 89 ? 27.530 -0.654 -14.139 1.00 80.06 89 ARG A N 1
ATOM 652 C CA . ARG A 1 89 ? 27.295 -1.222 -12.789 1.00 80.06 89 ARG A CA 1
ATOM 653 C C . ARG A 1 89 ? 26.080 -2.160 -12.711 1.00 80.06 89 ARG A C 1
ATOM 655 O O . ARG A 1 89 ? 25.726 -2.606 -11.625 1.00 80.06 89 ARG A O 1
ATOM 662 N N . ALA A 1 90 ? 25.394 -2.397 -13.828 1.00 84.56 90 ALA A N 1
ATOM 663 C CA . ALA A 1 90 ? 24.285 -3.340 -13.890 1.00 84.56 90 ALA A CA 1
ATOM 664 C C . ALA A 1 90 ? 24.806 -4.761 -14.143 1.00 84.56 90 ALA A C 1
ATOM 666 O O . ALA A 1 90 ? 25.763 -4.953 -14.886 1.00 84.56 90 ALA A O 1
ATOM 667 N N . ASP A 1 91 ? 24.139 -5.747 -13.553 1.00 88.06 91 ASP A N 1
ATOM 668 C CA . ASP A 1 91 ? 24.388 -7.170 -13.769 1.00 88.06 91 ASP A CA 1
ATOM 669 C C . ASP A 1 91 ? 23.087 -7.873 -14.225 1.00 88.06 91 ASP A C 1
ATOM 671 O O . ASP A 1 91 ? 22.010 -7.255 -14.222 1.00 88.06 91 ASP A O 1
ATOM 675 N N . PRO A 1 92 ? 23.136 -9.158 -14.632 1.00 89.69 92 PRO A N 1
ATOM 676 C CA . PRO A 1 92 ? 21.937 -9.895 -15.037 1.00 89.69 92 PRO A CA 1
ATOM 677 C C . PRO A 1 92 ? 20.858 -9.981 -13.948 1.00 89.69 92 PRO A C 1
ATOM 679 O O . PRO A 1 92 ? 19.667 -10.021 -14.261 1.00 89.69 92 PRO A O 1
ATOM 682 N N . GLY A 1 93 ? 21.246 -9.977 -12.669 1.00 90.31 93 GLY A N 1
ATOM 683 C CA . GLY A 1 93 ? 20.313 -9.949 -11.544 1.00 90.31 93 GLY A CA 1
ATOM 684 C C . GLY A 1 93 ? 19.538 -8.635 -11.494 1.00 90.31 93 GLY A C 1
ATOM 685 O O . GLY A 1 93 ? 18.313 -8.637 -11.372 1.00 90.31 93 GLY A O 1
ATOM 686 N N . ARG A 1 94 ? 20.219 -7.502 -11.682 1.00 90.81 94 ARG A N 1
ATOM 687 C CA . ARG A 1 94 ? 19.601 -6.175 -11.752 1.00 90.81 94 ARG A CA 1
ATOM 688 C C . ARG A 1 94 ? 18.735 -6.008 -13.001 1.00 90.81 94 ARG A C 1
ATOM 690 O O . ARG A 1 94 ? 17.655 -5.430 -12.903 1.00 90.81 94 ARG A O 1
ATOM 697 N N . ALA A 1 95 ? 19.141 -6.558 -14.143 1.00 93.62 95 ALA A N 1
ATOM 698 C CA . ALA A 1 95 ? 18.294 -6.593 -15.337 1.00 93.62 95 ALA A CA 1
ATOM 699 C C . ALA A 1 95 ? 17.010 -7.406 -15.100 1.00 93.62 95 ALA A C 1
ATOM 701 O O . ALA A 1 95 ? 15.913 -6.971 -15.456 1.00 93.62 95 ALA A O 1
ATOM 702 N N . ARG A 1 96 ? 17.119 -8.552 -14.417 1.00 95.00 96 ARG A N 1
ATOM 703 C CA . ARG A 1 96 ? 15.960 -9.360 -14.014 1.00 95.00 96 ARG A CA 1
ATOM 704 C C . ARG A 1 96 ? 15.040 -8.601 -13.056 1.00 95.00 96 ARG A C 1
ATOM 706 O O . ARG A 1 96 ? 13.828 -8.648 -13.224 1.00 95.00 96 ARG A O 1
ATOM 713 N N . MET A 1 97 ? 15.603 -7.860 -12.103 1.00 93.19 97 MET A N 1
ATOM 714 C CA . MET A 1 97 ? 14.848 -6.975 -11.207 1.00 93.19 97 MET A CA 1
ATOM 715 C C . MET A 1 97 ? 14.079 -5.894 -11.969 1.00 93.19 97 MET A C 1
ATOM 717 O O . MET A 1 97 ? 12.910 -5.659 -11.674 1.00 93.19 97 MET A O 1
ATOM 721 N N . ALA A 1 98 ? 14.700 -5.275 -12.974 1.00 94.88 98 ALA A N 1
ATOM 722 C CA . ALA A 1 98 ? 14.045 -4.286 -13.826 1.00 94.88 98 ALA A CA 1
ATOM 723 C C . ALA A 1 98 ? 12.900 -4.895 -14.657 1.00 94.88 98 ALA A C 1
ATOM 725 O O . ALA A 1 98 ? 11.864 -4.262 -14.861 1.00 94.88 98 ALA A O 1
ATOM 726 N N . ALA A 1 99 ? 13.030 -6.153 -15.081 1.00 97.31 99 ALA A N 1
ATOM 727 C CA . ALA A 1 99 ? 11.939 -6.906 -15.703 1.00 97.31 99 ALA A CA 1
ATOM 728 C C . ALA A 1 99 ? 10.834 -7.360 -14.732 1.00 97.31 99 ALA A C 1
ATOM 730 O O . ALA A 1 99 ? 9.767 -7.789 -15.173 1.00 97.31 99 ALA A O 1
ATOM 731 N N . SER A 1 100 ? 11.071 -7.245 -13.427 1.00 97.19 100 SER A N 1
ATOM 732 C CA . SER A 1 100 ? 10.086 -7.430 -12.357 1.00 97.19 100 SER A CA 1
ATOM 733 C C . SER A 1 100 ? 9.559 -6.116 -11.790 1.00 97.19 100 SER A C 1
ATOM 735 O O . SER A 1 100 ? 8.855 -6.140 -10.783 1.00 97.19 100 SER A O 1
ATOM 737 N N . PHE A 1 101 ? 9.919 -4.977 -12.380 1.00 96.62 101 PHE A N 1
ATOM 738 C CA . PHE A 1 101 ? 9.523 -3.658 -11.910 1.00 96.62 101 PHE A CA 1
ATOM 739 C C . PHE A 1 101 ? 8.673 -2.946 -12.957 1.00 96.62 101 PHE A C 1
ATOM 741 O O . PHE A 1 101 ? 9.054 -2.854 -14.124 1.00 96.62 101 PHE A O 1
ATOM 748 N N . MET A 1 102 ? 7.517 -2.446 -12.535 1.00 97.00 102 MET A N 1
ATOM 749 C CA . MET A 1 102 ? 6.617 -1.647 -13.357 1.00 97.00 102 MET A CA 1
ATOM 750 C C . MET A 1 102 ? 6.674 -0.206 -12.870 1.00 97.00 102 MET A C 1
ATOM 752 O O . MET A 1 102 ? 6.338 0.058 -11.719 1.00 97.00 102 MET A O 1
ATOM 756 N N . VAL A 1 103 ? 7.089 0.710 -13.742 1.00 96.00 103 VAL A N 1
ATOM 757 C CA . VAL A 1 103 ? 7.077 2.151 -13.463 1.00 96.00 103 VAL A CA 1
ATOM 758 C C . VAL A 1 103 ? 5.629 2.639 -13.497 1.00 96.00 103 VAL A C 1
ATOM 760 O O . VAL A 1 103 ? 4.926 2.378 -14.470 1.00 96.00 103 VAL A O 1
ATOM 763 N N . MET A 1 104 ? 5.201 3.357 -12.462 1.00 95.75 104 MET A N 1
ATOM 764 C CA . MET A 1 104 ? 3.911 4.058 -12.429 1.00 95.75 104 MET A CA 1
ATOM 765 C C . MET A 1 104 ? 4.101 5.566 -12.586 1.00 95.75 104 MET A C 1
ATOM 767 O O . MET A 1 104 ? 3.404 6.210 -13.369 1.00 95.75 104 MET A O 1
ATOM 771 N N . ASN A 1 105 ? 5.091 6.117 -11.884 1.00 94.94 105 ASN A N 1
ATOM 772 C CA . ASN A 1 105 ? 5.416 7.533 -11.922 1.00 94.94 105 ASN A CA 1
ATOM 773 C C . ASN A 1 105 ? 6.896 7.719 -12.261 1.00 94.94 105 ASN A C 1
ATOM 775 O O . ASN A 1 105 ? 7.764 7.073 -11.678 1.00 94.94 105 ASN A O 1
ATOM 779 N N . GLU A 1 106 ? 7.180 8.632 -13.186 1.00 93.88 106 GLU A N 1
ATOM 780 C CA . GLU A 1 106 ? 8.512 9.190 -13.391 1.00 93.88 106 GLU A CA 1
ATOM 781 C C . GLU A 1 106 ? 8.455 10.675 -13.061 1.00 93.88 106 GLU A C 1
ATOM 783 O O . GLU A 1 106 ? 7.586 11.397 -13.553 1.00 93.88 106 GLU A O 1
ATOM 788 N N . VAL A 1 107 ? 9.390 11.125 -12.235 1.00 90.94 107 VAL A N 1
ATOM 789 C CA . VAL A 1 107 ? 9.487 12.516 -11.804 1.00 90.94 107 VAL A CA 1
ATOM 790 C C . VAL A 1 107 ? 10.924 13.017 -11.890 1.00 90.94 107 VAL A C 1
ATOM 792 O O . VAL A 1 107 ? 11.863 12.246 -12.108 1.00 90.94 107 VAL A O 1
ATOM 795 N N . ALA A 1 108 ? 11.107 14.329 -11.749 1.00 89.12 108 ALA A N 1
ATOM 796 C CA . ALA A 1 108 ? 12.438 14.901 -11.595 1.00 89.12 108 ALA A CA 1
ATOM 797 C C . ALA A 1 108 ? 13.041 14.433 -10.262 1.00 89.12 108 ALA A C 1
ATOM 799 O O . ALA A 1 108 ? 12.406 14.552 -9.220 1.00 89.12 108 ALA A O 1
ATOM 800 N N . ALA A 1 109 ? 14.261 13.899 -10.291 1.00 79.88 109 ALA A N 1
ATOM 801 C CA . ALA A 1 109 ? 14.965 13.540 -9.069 1.00 79.88 109 ALA A CA 1
ATOM 802 C C . ALA A 1 109 ? 15.363 14.822 -8.318 1.00 79.88 109 ALA A C 1
ATOM 804 O O . ALA A 1 109 ? 15.929 15.727 -8.946 1.00 79.88 109 ALA A O 1
ATOM 805 N N . PRO A 1 110 ? 15.115 14.911 -7.000 1.00 68.75 110 PRO A N 1
ATOM 806 C CA . PRO A 1 110 ? 15.537 16.065 -6.221 1.00 68.75 110 PRO A CA 1
ATOM 807 C C . PRO A 1 110 ? 17.069 16.188 -6.232 1.00 68.75 110 PRO A C 1
ATOM 809 O O . PRO A 1 110 ? 17.804 15.203 -6.354 1.00 68.75 110 PRO A O 1
ATOM 812 N N . ALA A 1 111 ? 17.576 17.421 -6.122 1.00 57.12 111 ALA A N 1
ATOM 813 C CA . ALA A 1 111 ? 19.017 17.697 -6.163 1.00 57.12 111 ALA A CA 1
ATOM 814 C C . ALA A 1 111 ? 19.784 17.066 -4.979 1.00 57.12 111 ALA A C 1
ATOM 816 O O . ALA A 1 111 ? 20.999 16.851 -5.055 1.00 57.12 111 ALA A O 1
ATOM 817 N N . ARG A 1 112 ? 19.069 16.744 -3.896 1.00 55.31 112 ARG A N 1
ATOM 818 C CA . ARG A 1 112 ? 19.508 15.986 -2.720 1.00 55.31 112 ARG A CA 1
ATOM 819 C C . ARG A 1 112 ? 18.456 14.922 -2.404 1.00 55.31 112 ARG A C 1
ATOM 821 O O . ARG A 1 112 ? 17.301 15.091 -2.772 1.00 55.31 112 ARG A O 1
ATOM 828 N N . SER A 1 113 ? 18.845 13.838 -1.729 1.00 47.84 113 SER A N 1
ATOM 829 C CA . SER A 1 113 ? 17.891 12.872 -1.168 1.00 47.84 113 SER A CA 1
ATOM 830 C C . SER A 1 113 ? 17.095 13.555 -0.058 1.00 47.84 113 SER A C 1
ATOM 832 O O . SER A 1 113 ? 17.458 13.475 1.112 1.00 47.84 113 SER A O 1
ATOM 834 N N . GLU A 1 114 ? 16.065 14.298 -0.433 1.00 44.94 114 GLU A N 1
ATOM 835 C CA . GLU A 1 114 ? 15.188 14.987 0.499 1.00 44.94 114 GLU A CA 1
ATOM 836 C C . GLU A 1 114 ? 13.940 14.135 0.671 1.00 44.94 114 GLU A C 1
ATOM 838 O O . GLU A 1 114 ? 13.219 13.816 -0.276 1.00 44.94 114 GLU A O 1
ATOM 843 N N . VAL A 1 115 ? 13.746 13.683 1.905 1.00 40.62 115 VAL A N 1
ATOM 844 C CA . VAL A 1 115 ? 12.527 13.007 2.325 1.00 40.62 115 VAL A CA 1
ATOM 845 C C . VAL A 1 115 ? 11.383 14.013 2.167 1.00 40.62 115 VAL A C 1
ATOM 847 O O . VAL A 1 115 ? 11.385 15.039 2.837 1.00 40.62 115 VAL A O 1
ATOM 850 N N . GLY A 1 116 ? 10.409 13.716 1.303 1.00 46.81 116 GLY A N 1
ATOM 851 C CA . GLY A 1 116 ? 9.088 14.352 1.357 1.00 46.81 116 GLY A CA 1
ATOM 852 C C . GLY A 1 116 ? 8.709 15.380 0.284 1.00 46.81 116 GLY A C 1
ATOM 853 O O . GLY A 1 116 ? 7.577 15.850 0.339 1.00 46.81 116 GLY A O 1
ATOM 854 N N . GLU A 1 117 ? 9.546 15.723 -0.704 1.00 51.47 117 GLU A N 1
ATOM 855 C CA . GLU A 1 117 ? 9.176 16.817 -1.634 1.00 51.47 117 GLU A CA 1
ATOM 856 C C . GLU A 1 117 ? 8.280 16.410 -2.817 1.00 51.47 117 GLU A C 1
ATOM 858 O O . GLU A 1 117 ? 7.493 17.224 -3.296 1.00 51.47 117 GLU A O 1
ATOM 863 N N . GLN A 1 118 ? 8.325 15.157 -3.281 1.00 56.44 118 GLN A N 1
ATOM 864 C CA . GLN A 1 118 ? 7.396 14.673 -4.309 1.00 56.44 118 GLN A CA 1
ATOM 865 C C . GLN A 1 118 ? 6.694 13.400 -3.860 1.00 56.44 118 GLN A C 1
ATOM 867 O O . GLN A 1 118 ? 7.273 12.314 -3.860 1.00 56.44 118 GLN A O 1
ATOM 872 N N . LYS A 1 119 ? 5.404 13.538 -3.535 1.00 73.38 119 LYS A N 1
ATOM 873 C CA . LYS A 1 119 ? 4.498 12.430 -3.207 1.00 73.38 119 LYS A CA 1
ATOM 874 C C . LYS A 1 119 ? 4.074 11.667 -4.474 1.00 73.38 119 LYS A C 1
ATOM 876 O O . LYS A 1 119 ? 2.896 11.563 -4.793 1.00 73.38 119 LYS A O 1
ATOM 881 N N . ALA A 1 120 ? 5.055 11.172 -5.226 1.00 88.88 120 ALA A N 1
ATOM 882 C CA . ALA A 1 120 ? 4.861 10.344 -6.419 1.00 88.88 120 ALA A CA 1
ATOM 883 C C . ALA A 1 120 ? 4.950 8.838 -6.112 1.00 88.88 120 ALA A C 1
ATOM 885 O O . ALA A 1 120 ? 4.928 8.010 -7.025 1.00 88.88 120 ALA A O 1
ATOM 886 N N . GLU A 1 121 ? 5.062 8.478 -4.834 1.00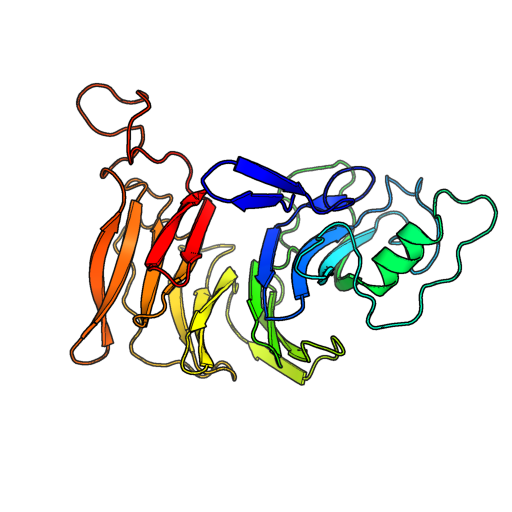 91.44 121 GLU A N 1
ATOM 887 C CA . GLU A 1 121 ? 4.988 7.098 -4.371 1.00 91.44 121 GLU A CA 1
ATOM 888 C C . GLU A 1 121 ? 3.623 6.476 -4.677 1.00 91.44 121 GLU A C 1
ATOM 890 O O . GLU A 1 121 ? 2.598 7.153 -4.741 1.00 91.44 121 GLU A O 1
ATOM 895 N N . VAL A 1 122 ? 3.618 5.154 -4.836 1.00 95.44 122 VAL A N 1
ATOM 896 C CA . VAL A 1 122 ? 2.377 4.377 -4.833 1.00 95.44 122 VAL A CA 1
ATOM 897 C C . VAL A 1 122 ? 1.833 4.391 -3.402 1.00 95.44 122 VAL A C 1
ATOM 899 O O . VAL A 1 122 ? 2.555 4.012 -2.473 1.00 95.44 122 VAL A O 1
ATOM 902 N N . GLY A 1 123 ? 0.590 4.845 -3.225 1.00 94.75 123 GLY A N 1
ATOM 903 C CA . GLY A 1 123 ? -0.004 5.102 -1.906 1.00 94.75 123 GLY A CA 1
ATOM 904 C C . GLY A 1 123 ? -0.408 3.831 -1.153 1.00 94.75 123 GLY A C 1
ATOM 905 O O . GLY A 1 123 ? -0.372 3.775 0.076 1.00 94.75 123 GLY A O 1
ATOM 906 N N . GLY A 1 124 ? -0.754 2.780 -1.885 1.00 97.31 124 GLY A N 1
ATOM 907 C CA . GLY A 1 124 ? -1.318 1.549 -1.359 1.00 97.31 124 GLY A CA 1
ATOM 908 C C . GLY A 1 124 ? -1.414 0.489 -2.447 1.00 97.31 124 GLY A C 1
ATOM 909 O O . GLY A 1 124 ? -1.522 0.803 -3.634 1.00 97.31 124 GLY A O 1
ATOM 910 N N . LEU A 1 125 ? -1.363 -0.774 -2.030 1.00 98.69 125 LEU A N 1
ATOM 911 C CA . LEU A 1 125 ? -1.505 -1.935 -2.898 1.00 98.69 125 LEU A CA 1
ATOM 912 C C . LEU A 1 125 ? -2.515 -2.899 -2.278 1.00 98.69 125 LEU A C 1
ATOM 914 O O . LEU A 1 125 ? -2.460 -3.152 -1.080 1.00 98.69 125 LEU A O 1
ATOM 918 N N . ALA A 1 126 ? -3.372 -3.494 -3.102 1.00 98.69 126 ALA A N 1
ATOM 919 C CA . ALA A 1 126 ? -4.211 -4.629 -2.720 1.00 98.69 126 ALA A CA 1
ATOM 920 C C . ALA A 1 126 ? -4.259 -5.632 -3.874 1.00 98.69 126 ALA A C 1
ATOM 922 O O . ALA A 1 126 ? -4.236 -5.230 -5.036 1.00 98.69 126 ALA A O 1
ATOM 923 N N . ALA A 1 127 ? -4.301 -6.931 -3.586 1.00 98.38 127 ALA A N 1
ATOM 924 C CA . ALA A 1 127 ? -4.245 -7.945 -4.633 1.00 98.38 127 ALA A CA 1
ATOM 925 C C . ALA A 1 127 ? -5.055 -9.198 -4.295 1.00 98.38 127 ALA A C 1
ATOM 927 O O . ALA A 1 127 ? -5.134 -9.607 -3.139 1.00 98.38 127 ALA A O 1
ATOM 928 N N . ASP A 1 128 ? -5.579 -9.832 -5.340 1.00 97.81 128 ASP A N 1
ATOM 929 C CA . ASP A 1 128 ? -5.928 -11.249 -5.357 1.00 97.81 128 ASP A CA 1
ATOM 930 C C . ASP A 1 128 ? -5.091 -11.980 -6.425 1.00 97.81 128 ASP A C 1
ATOM 932 O O . ASP A 1 128 ? -4.123 -11.449 -6.982 1.00 97.81 128 ASP A O 1
ATOM 936 N N . ASP A 1 129 ? -5.436 -13.234 -6.713 1.00 97.75 129 ASP A N 1
ATOM 937 C CA . ASP A 1 129 ? -4.722 -14.053 -7.698 1.00 97.75 129 ASP A CA 1
ATOM 938 C C . ASP A 1 129 ? -4.876 -13.570 -9.151 1.00 97.75 129 ASP A C 1
ATOM 940 O O . ASP A 1 129 ? -4.160 -14.041 -10.034 1.00 97.75 129 ASP A O 1
ATOM 944 N N . LYS A 1 130 ? -5.809 -12.654 -9.429 1.00 98.19 130 LYS A N 1
ATOM 945 C CA . LYS A 1 130 ? -6.163 -12.186 -10.780 1.00 98.19 130 LYS A CA 1
ATOM 946 C C . LYS A 1 130 ? -5.906 -10.697 -10.987 1.00 98.19 130 LYS A C 1
ATOM 948 O O . LYS A 1 130 ? -5.699 -10.267 -12.128 1.00 98.19 130 LYS A O 1
ATOM 953 N N . THR A 1 131 ? -5.947 -9.914 -9.920 1.00 98.69 131 THR A N 1
ATOM 954 C CA . THR A 1 131 ? -6.015 -8.459 -9.971 1.00 98.69 131 THR A CA 1
ATOM 955 C C . THR A 1 131 ? -5.099 -7.844 -8.928 1.00 98.69 131 THR A C 1
ATOM 957 O O . THR A 1 131 ? -5.095 -8.251 -7.770 1.00 98.69 131 THR A O 1
ATOM 960 N N . LEU A 1 132 ? -4.347 -6.835 -9.349 1.00 98.88 132 LEU A N 1
ATOM 961 C CA . LEU A 1 132 ? -3.578 -5.950 -8.486 1.00 98.88 132 LEU A CA 1
ATOM 962 C C . LEU A 1 132 ? -4.154 -4.540 -8.613 1.00 98.88 132 LEU A C 1
ATOM 964 O O . LEU A 1 132 ? -4.232 -4.001 -9.714 1.00 98.88 132 LEU A O 1
ATOM 968 N N . PHE A 1 133 ? -4.522 -3.947 -7.489 1.00 98.88 133 PHE A N 1
ATOM 969 C CA . PHE A 1 133 ? -4.934 -2.556 -7.370 1.00 98.88 133 PHE A CA 1
ATOM 970 C C . PHE A 1 133 ? -3.769 -1.745 -6.815 1.00 98.88 133 PHE A C 1
ATOM 972 O O . PHE A 1 133 ? -3.129 -2.164 -5.847 1.00 98.88 133 PHE A O 1
ATOM 979 N N . ALA A 1 134 ? -3.508 -0.587 -7.410 1.00 98.75 134 ALA A N 1
ATOM 980 C CA . ALA A 1 134 ? -2.466 0.322 -6.963 1.00 98.75 134 ALA A CA 1
ATOM 981 C C . ALA A 1 134 ? -2.985 1.752 -6.935 1.00 98.75 134 ALA A C 1
ATOM 983 O O . ALA A 1 134 ? -3.479 2.263 -7.938 1.00 98.75 134 ALA A O 1
ATOM 984 N N . THR A 1 135 ? -2.864 2.408 -5.788 1.00 98.62 135 THR A N 1
ATOM 985 C CA . THR A 1 135 ? -3.295 3.796 -5.650 1.00 98.62 135 THR A CA 1
ATOM 986 C C . THR A 1 135 ? -2.175 4.752 -6.040 1.00 98.62 135 THR A C 1
ATOM 988 O O . THR A 1 135 ? -0.999 4.540 -5.725 1.00 98.62 135 THR A O 1
ATOM 991 N N . ASN A 1 136 ? -2.539 5.817 -6.745 1.00 97.19 136 ASN A N 1
ATOM 992 C CA . ASN A 1 136 ? -1.633 6.860 -7.194 1.00 97.19 136 ASN A CA 1
ATOM 993 C C . ASN A 1 136 ? -2.115 8.219 -6.657 1.00 97.19 136 ASN A C 1
ATOM 995 O O . ASN A 1 136 ? -2.853 8.923 -7.354 1.00 97.19 136 ASN A O 1
ATOM 999 N N . PRO A 1 137 ? -1.711 8.592 -5.424 1.00 95.56 137 PRO A N 1
ATOM 1000 C CA . PRO A 1 137 ? -2.182 9.804 -4.760 1.00 95.56 137 PRO A CA 1
ATOM 1001 C C . PRO A 1 137 ? -1.995 11.077 -5.592 1.00 95.56 137 PRO A C 1
ATOM 1003 O O . PRO A 1 137 ? -2.888 11.907 -5.655 1.00 95.56 137 PRO A O 1
ATOM 1006 N N . SER A 1 138 ? -0.855 11.220 -6.278 1.00 92.69 138 SER A N 1
ATOM 1007 C CA . SER A 1 138 ? -0.540 12.423 -7.073 1.00 92.69 138 SER A CA 1
ATOM 1008 C C . SER A 1 138 ? -1.285 12.523 -8.406 1.00 92.69 138 SER A C 1
ATOM 1010 O O . SER A 1 138 ? -1.150 13.527 -9.105 1.00 92.69 138 SER A O 1
ATOM 1012 N N . ARG A 1 139 ? -2.044 11.489 -8.786 1.00 95.56 139 ARG A N 1
ATOM 1013 C CA . ARG A 1 139 ? -2.833 11.452 -10.025 1.00 95.56 139 ARG A CA 1
ATOM 1014 C C . ARG A 1 139 ? -4.327 11.258 -9.793 1.00 95.56 139 ARG A C 1
ATOM 1016 O O . ARG A 1 139 ? -5.044 11.085 -10.774 1.00 95.56 139 ARG A O 1
ATOM 1023 N N . ASP A 1 140 ? -4.784 11.258 -8.542 1.00 97.50 140 ASP A N 1
ATOM 1024 C CA . ASP A 1 140 ? -6.188 11.016 -8.192 1.00 97.50 140 ASP A CA 1
ATOM 1025 C C . ASP A 1 140 ? -6.769 9.753 -8.859 1.00 97.50 140 ASP A C 1
ATOM 1027 O O . ASP A 1 140 ? -7.874 9.746 -9.415 1.00 97.50 140 ASP A O 1
ATOM 1031 N N . ALA A 1 141 ? -5.993 8.665 -8.837 1.00 98.19 141 ALA A N 1
ATOM 1032 C CA . ALA A 1 141 ? -6.329 7.445 -9.559 1.00 98.19 141 ALA A CA 1
ATOM 1033 C C . ALA A 1 141 ? -5.993 6.174 -8.780 1.00 98.19 141 ALA A C 1
ATOM 1035 O O . ALA A 1 141 ? -5.020 6.112 -8.025 1.00 98.19 141 ALA A O 1
ATOM 1036 N N . VAL A 1 142 ? -6.780 5.132 -9.028 1.00 98.81 142 VAL A N 1
ATOM 1037 C CA . VAL A 1 142 ? -6.452 3.753 -8.679 1.00 98.81 142 VAL A CA 1
ATOM 1038 C C . VAL A 1 142 ? -6.338 2.951 -9.965 1.00 98.81 142 VAL A C 1
ATOM 1040 O O . VAL A 1 142 ? -7.309 2.775 -10.703 1.00 98.81 142 VAL A O 1
ATOM 1043 N N . ASP A 1 143 ? -5.129 2.471 -10.232 1.00 98.69 143 ASP A N 1
ATOM 1044 C CA . ASP A 1 143 ? -4.809 1.668 -11.400 1.00 98.69 143 ASP A CA 1
ATOM 1045 C C . ASP A 1 143 ? -5.039 0.184 -11.103 1.00 98.69 143 ASP A C 1
ATOM 1047 O O . ASP A 1 143 ? -4.689 -0.330 -10.036 1.00 98.69 143 ASP A O 1
ATOM 1051 N N . VAL A 1 144 ? -5.641 -0.513 -12.065 1.00 98.75 144 VAL A N 1
ATOM 1052 C CA . VAL A 1 144 ? -6.013 -1.924 -11.956 1.00 98.75 144 VAL A CA 1
ATOM 1053 C C . VAL A 1 144 ? -5.202 -2.722 -12.962 1.00 98.75 144 VAL A C 1
ATOM 1055 O O . VAL A 1 144 ? -5.279 -2.471 -14.165 1.00 98.75 144 VAL A O 1
ATOM 1058 N N . TYR A 1 145 ? -4.462 -3.716 -12.488 1.00 98.81 145 TYR A N 1
ATOM 1059 C CA . TYR A 1 145 ? -3.585 -4.557 -13.294 1.00 98.81 145 TYR A CA 1
ATOM 1060 C C . TYR A 1 145 ? -3.991 -6.021 -13.220 1.00 98.81 145 TYR A C 1
ATOM 1062 O O . TYR A 1 145 ? -4.542 -6.499 -12.229 1.00 98.81 145 TYR A O 1
ATOM 1070 N N . ASP A 1 146 ? -3.671 -6.765 -14.269 1.00 98.69 146 ASP A N 1
ATOM 1071 C CA . ASP A 1 146 ? -3.607 -8.214 -14.203 1.00 98.69 146 ASP A CA 1
ATOM 1072 C C . ASP A 1 146 ? -2.461 -8.660 -13.282 1.00 98.69 146 ASP A C 1
ATOM 1074 O O . ASP A 1 146 ? -1.311 -8.270 -13.482 1.00 98.69 146 ASP A O 1
ATOM 1078 N N . ALA A 1 147 ? -2.756 -9.495 -12.287 1.00 98.19 147 ALA A N 1
ATOM 1079 C CA . ALA A 1 147 ? -1.770 -9.913 -11.287 1.00 98.19 147 ALA A CA 1
ATOM 1080 C C . ALA A 1 147 ? -0.598 -10.733 -11.880 1.00 98.19 147 ALA A C 1
ATOM 1082 O O . ALA A 1 147 ? 0.525 -10.694 -11.358 1.00 98.19 147 ALA A O 1
ATOM 1083 N N . GLU A 1 148 ? -0.840 -11.461 -12.975 1.00 97.38 148 GLU A N 1
ATOM 1084 C CA . GLU A 1 148 ? 0.120 -12.376 -13.604 1.00 97.38 148 GLU A CA 1
ATOM 1085 C C . GLU A 1 148 ? 0.940 -11.690 -14.707 1.00 97.38 148 GLU A C 1
ATOM 1087 O O . GLU A 1 148 ? 2.149 -11.894 -14.810 1.00 97.38 148 GLU A O 1
ATOM 1092 N N . THR A 1 149 ? 0.324 -10.843 -15.520 1.00 97.88 149 THR A N 1
ATOM 1093 C CA . THR A 1 149 ? 0.997 -10.185 -16.652 1.00 97.88 149 THR A CA 1
ATOM 1094 C C . THR A 1 149 ? 1.437 -8.758 -16.342 1.00 97.88 149 THR A C 1
ATOM 1096 O O . THR A 1 149 ? 2.229 -8.197 -17.095 1.00 97.88 149 THR A O 1
ATOM 1099 N N . MET A 1 150 ? 0.948 -8.166 -15.243 1.00 98.25 150 MET A N 1
ATOM 1100 C CA . MET A 1 150 ? 1.121 -6.749 -14.888 1.00 98.25 150 MET A CA 1
ATOM 1101 C C . MET A 1 150 ? 0.609 -5.778 -15.966 1.00 98.25 150 MET A C 1
ATOM 1103 O O . MET A 1 150 ? 0.959 -4.600 -15.963 1.00 98.25 150 MET A O 1
ATOM 1107 N N . GLN A 1 151 ? -0.227 -6.245 -16.897 1.00 98.06 151 GLN A N 1
ATOM 1108 C CA . GLN A 1 151 ? -0.872 -5.381 -17.881 1.00 98.06 151 GLN A CA 1
ATOM 1109 C C . GLN A 1 151 ? -2.014 -4.610 -17.227 1.00 98.06 151 GLN A C 1
ATOM 1111 O O . GLN A 1 151 ? -2.799 -5.179 -16.466 1.00 98.06 151 GLN A O 1
ATOM 1116 N N . GLN A 1 152 ? -2.121 -3.317 -17.530 1.00 98.00 152 GLN A N 1
ATOM 1117 C CA . GLN A 1 152 ? -3.204 -2.491 -17.012 1.00 98.00 152 GLN A CA 1
ATOM 1118 C C . GLN A 1 152 ? -4.538 -2.926 -17.632 1.00 98.00 152 GLN A C 1
ATOM 1120 O O . GLN A 1 152 ? -4.697 -2.942 -18.850 1.00 98.00 152 GLN A O 1
ATOM 1125 N N . LYS A 1 153 ? -5.492 -3.284 -16.773 1.00 97.81 153 LYS A N 1
ATOM 1126 C CA . LYS A 1 153 ? -6.872 -3.651 -17.117 1.00 97.81 153 LYS A CA 1
ATOM 1127 C C . LYS A 1 153 ? -7.811 -2.452 -17.087 1.00 97.81 153 LYS A C 1
ATOM 1129 O O . LYS A 1 153 ? -8.818 -2.446 -17.787 1.00 97.81 153 LYS A O 1
ATOM 1134 N N . GLY A 1 154 ? -7.503 -1.459 -16.259 1.00 98.06 154 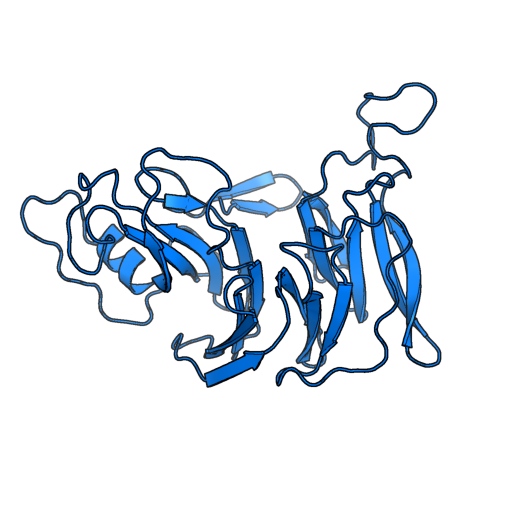GLY A N 1
ATOM 1135 C CA . GLY A 1 154 ? -8.330 -0.275 -16.109 1.00 98.06 154 GLY A CA 1
ATOM 1136 C C . GLY A 1 154 ? -7.754 0.717 -15.113 1.00 98.06 154 GLY A C 1
ATOM 1137 O O . GLY A 1 154 ? -6.659 0.542 -14.574 1.00 98.06 154 GLY A O 1
ATOM 1138 N N . THR A 1 155 ? -8.517 1.776 -14.894 1.00 98.56 155 THR A N 1
ATOM 1139 C CA . THR A 1 155 ? -8.234 2.822 -13.918 1.00 98.56 155 THR A CA 1
ATOM 1140 C C . THR A 1 155 ? -9.554 3.476 -13.530 1.00 98.56 155 THR A C 1
ATOM 1142 O O . THR A 1 155 ? -10.494 3.499 -14.333 1.00 98.56 155 THR A O 1
ATOM 1145 N N . TRP A 1 156 ? -9.648 3.973 -12.305 1.00 98.69 156 TRP A N 1
ATOM 1146 C CA . TRP A 1 156 ? -10.786 4.763 -11.844 1.00 98.69 156 TRP A CA 1
ATOM 1147 C C . TRP A 1 156 ? -10.322 5.867 -10.900 1.00 98.69 156 TRP A C 1
ATOM 1149 O O . TRP A 1 156 ? -9.287 5.755 -10.244 1.00 98.69 156 TRP A O 1
ATOM 1159 N N . SER A 1 157 ? -11.084 6.959 -10.859 1.00 98.38 157 SER A N 1
ATOM 1160 C CA . SER A 1 157 ? -10.711 8.150 -10.101 1.00 98.38 157 SER A CA 1
ATOM 1161 C C . SER A 1 157 ? -11.115 8.051 -8.634 1.00 98.38 157 SER A C 1
ATOM 1163 O O . SER A 1 157 ? -12.225 7.634 -8.300 1.00 98.38 157 SER A O 1
ATOM 1165 N N . ALA A 1 158 ? -10.228 8.514 -7.766 1.00 97.81 158 ALA A N 1
ATOM 1166 C CA . ALA A 1 158 ? -10.480 8.801 -6.360 1.00 97.81 158 ALA A CA 1
ATOM 1167 C C . ALA A 1 158 ? -9.575 9.965 -5.969 1.00 97.81 158 ALA A C 1
ATOM 1169 O O . ALA A 1 158 ? -8.490 10.079 -6.518 1.00 97.81 158 ALA A O 1
ATOM 1170 N N . HIS A 1 159 ? -10.004 10.832 -5.059 1.00 97.44 159 HIS A N 1
ATOM 1171 C CA . HIS A 1 159 ? -9.177 11.970 -4.667 1.00 97.44 159 HIS A CA 1
ATOM 1172 C C . HIS A 1 159 ? -8.103 11.530 -3.664 1.00 97.44 159 HIS A C 1
ATOM 1174 O O . HIS A 1 159 ? -8.421 10.917 -2.643 1.00 97.44 159 HIS A O 1
ATOM 1180 N N . GLU A 1 160 ? -6.838 11.790 -3.988 1.00 96.94 160 GLU A N 1
ATOM 1181 C CA . GLU A 1 160 ? -5.643 11.479 -3.201 1.00 96.94 160 GLU A CA 1
ATOM 1182 C C . GLU A 1 160 ? -5.668 10.078 -2.555 1.00 96.94 160 GLU A C 1
ATOM 1184 O O . GLU A 1 160 ? -5.534 9.950 -1.329 1.00 96.94 160 GLU A O 1
ATOM 1189 N N . PRO A 1 161 ? -5.881 9.006 -3.346 1.00 97.94 161 PRO A N 1
ATOM 1190 C CA . PRO A 1 161 ? -6.097 7.672 -2.813 1.00 97.94 161 PRO A CA 1
ATOM 1191 C C . PRO A 1 161 ? -4.801 7.144 -2.200 1.00 97.94 161 PRO A C 1
ATOM 1193 O O . PRO A 1 161 ? -3.786 7.033 -2.884 1.00 97.94 161 PRO A O 1
ATOM 1196 N N . GLY A 1 162 ? -4.843 6.803 -0.917 1.00 96.50 162 GLY A N 1
ATOM 1197 C CA . GLY A 1 162 ? -3.723 6.259 -0.160 1.00 96.50 162 GLY A CA 1
ATOM 1198 C C . GLY A 1 162 ? -3.845 4.753 0.033 1.00 96.50 162 GLY A C 1
ATOM 1199 O O . GLY A 1 162 ? -3.878 3.986 -0.927 1.00 96.50 162 GLY A O 1
ATOM 1200 N N . ARG A 1 163 ? -3.867 4.310 1.288 1.00 97.81 163 ARG A N 1
ATOM 1201 C CA . ARG A 1 163 ? -3.885 2.889 1.659 1.00 97.81 163 ARG A CA 1
ATOM 1202 C C . ARG A 1 163 ? -5.176 2.211 1.227 1.00 97.81 163 ARG A C 1
ATOM 1204 O O . ARG A 1 163 ? -6.243 2.815 1.298 1.00 97.81 163 ARG A O 1
ATOM 1211 N N . ILE A 1 164 ? -5.072 0.960 0.787 1.00 98.75 164 ILE A N 1
ATOM 1212 C CA . ILE A 1 164 ? -6.180 0.197 0.216 1.00 98.75 164 ILE A CA 1
ATOM 1213 C C . ILE A 1 164 ? -6.131 -1.256 0.693 1.00 98.75 164 ILE A C 1
ATOM 1215 O O . ILE A 1 164 ? -5.058 -1.850 0.751 1.00 98.75 164 ILE A O 1
ATOM 1219 N N . ALA A 1 165 ? -7.289 -1.839 0.992 1.00 98.69 165 ALA A N 1
ATOM 1220 C CA . ALA A 1 165 ? -7.444 -3.230 1.397 1.00 98.69 165 ALA A CA 1
ATOM 1221 C C . ALA A 1 165 ? -8.542 -3.918 0.580 1.00 98.69 165 ALA A C 1
ATOM 1223 O O . ALA A 1 165 ? -9.619 -3.357 0.376 1.00 98.69 165 ALA A O 1
ATOM 1224 N N . LEU A 1 166 ? -8.279 -5.150 0.140 1.00 98.50 166 LEU A N 1
ATOM 1225 C CA . LEU A 1 166 ? -9.252 -6.002 -0.545 1.00 98.50 166 LEU A CA 1
ATOM 1226 C C . LEU A 1 166 ? -10.021 -6.840 0.477 1.00 98.50 166 LEU A C 1
ATOM 1228 O O . LEU A 1 166 ? -9.425 -7.578 1.261 1.00 98.50 166 LEU A O 1
ATOM 1232 N N . ALA A 1 167 ? -11.345 -6.731 0.460 1.00 97.94 167 ALA A N 1
ATOM 1233 C CA . ALA A 1 167 ? -12.234 -7.560 1.257 1.00 97.94 167 ALA A CA 1
ATOM 1234 C C . ALA A 1 167 ? -12.484 -8.918 0.578 1.00 97.94 167 ALA A C 1
ATOM 1236 O O . ALA A 1 167 ? -12.339 -9.079 -0.634 1.00 97.94 167 ALA A O 1
ATOM 1237 N N . GLY A 1 168 ? -12.894 -9.916 1.367 1.00 95.44 168 GLY A N 1
ATOM 1238 C CA . GLY A 1 168 ? -13.121 -11.282 0.875 1.00 95.44 168 GLY A CA 1
ATOM 1239 C C . GLY A 1 168 ? -14.269 -11.431 -0.134 1.00 95.44 168 GLY A C 1
ATOM 1240 O O . GLY A 1 168 ? -14.346 -12.449 -0.816 1.00 95.44 168 GLY A O 1
ATOM 1241 N N . ASP A 1 169 ? -15.150 -10.437 -0.247 1.00 96.25 169 ASP A N 1
ATOM 1242 C CA . ASP A 1 169 ? -16.221 -10.357 -1.249 1.00 96.25 169 ASP A CA 1
ATOM 1243 C C . ASP A 1 169 ? -15.797 -9.615 -2.534 1.00 96.25 169 ASP A C 1
ATOM 1245 O O . ASP A 1 169 ? -16.602 -9.456 -3.453 1.00 96.25 169 ASP A O 1
ATOM 1249 N N . GLY A 1 170 ? -14.532 -9.190 -2.622 1.00 97.56 170 GLY A N 1
ATOM 1250 C CA . GLY A 1 170 ? -13.963 -8.496 -3.775 1.00 97.56 170 GLY A CA 1
ATOM 1251 C C . GLY A 1 170 ? -14.199 -6.984 -3.789 1.00 97.56 170 GLY A C 1
ATOM 1252 O O . GLY A 1 170 ? -13.855 -6.331 -4.778 1.00 97.56 170 GLY A O 1
ATOM 1253 N N . THR A 1 171 ? -14.789 -6.406 -2.738 1.00 98.56 171 THR A N 1
ATOM 1254 C CA . THR A 1 171 ? -14.843 -4.947 -2.566 1.00 98.56 171 THR A CA 1
ATOM 1255 C C . THR A 1 171 ? -13.541 -4.417 -1.968 1.00 98.56 171 THR A C 1
ATOM 1257 O O . THR A 1 171 ? -12.686 -5.169 -1.499 1.00 98.56 171 THR A O 1
ATOM 1260 N N . LEU A 1 172 ? -13.361 -3.101 -2.011 1.00 98.81 172 LEU A N 1
ATOM 1261 C CA . LEU A 1 172 ? -12.149 -2.426 -1.570 1.00 98.81 172 LEU A CA 1
ATOM 1262 C C . LEU A 1 172 ? -12.482 -1.394 -0.496 1.00 98.81 172 LEU A C 1
ATOM 1264 O O . LEU A 1 172 ? -13.424 -0.614 -0.638 1.00 98.81 172 LEU A O 1
ATOM 1268 N N . TRP A 1 173 ? -11.659 -1.357 0.543 1.00 98.88 173 TRP A N 1
ATOM 1269 C CA . TRP A 1 173 ? -11.610 -0.273 1.517 1.00 98.88 173 TRP A CA 1
ATOM 1270 C C . TRP A 1 173 ? -10.413 0.605 1.203 1.00 98.88 173 TRP A C 1
ATOM 1272 O O . TRP A 1 173 ? -9.311 0.094 1.044 1.00 98.88 173 TRP A O 1
ATOM 1282 N N . LEU A 1 174 ? -10.630 1.908 1.084 1.00 98.12 174 LEU A N 1
ATOM 1283 C CA . LEU A 1 174 ? -9.630 2.868 0.630 1.00 98.12 174 LEU A CA 1
ATOM 1284 C C . LEU A 1 174 ? -9.609 4.070 1.576 1.00 98.12 174 LEU A C 1
ATOM 1286 O O . LEU A 1 174 ? -10.663 4.535 2.007 1.00 98.12 174 LEU A O 1
ATOM 1290 N N . LEU A 1 175 ? -8.416 4.589 1.857 1.00 98.62 175 LEU A N 1
ATOM 1291 C CA . LEU A 1 175 ? -8.239 5.926 2.413 1.00 98.62 175 LEU A CA 1
ATOM 1292 C C . LEU A 1 175 ? -8.136 6.951 1.273 1.00 98.62 175 LEU A C 1
ATOM 1294 O O . LEU A 1 175 ? -7.329 6.766 0.362 1.00 98.62 175 LEU A O 1
ATOM 1298 N N . THR A 1 176 ? -8.932 8.016 1.312 1.00 98.06 176 THR A N 1
ATOM 1299 C CA . THR A 1 176 ? -8.867 9.162 0.380 1.00 98.06 176 THR A CA 1
ATOM 1300 C C . THR A 1 176 ? -8.378 10.417 1.089 1.00 98.06 176 THR A C 1
ATOM 1302 O O . THR A 1 176 ? -8.266 10.410 2.315 1.00 98.06 176 THR A O 1
ATOM 1305 N N . ASP A 1 177 ? -8.081 11.477 0.328 1.00 96.56 177 ASP A N 1
ATOM 1306 C CA . ASP A 1 177 ? -7.680 12.792 0.865 1.00 96.56 177 ASP A CA 1
ATOM 1307 C C . ASP A 1 177 ? -6.340 12.743 1.629 1.00 96.56 177 ASP A C 1
ATOM 1309 O O . ASP A 1 177 ? -6.086 13.514 2.551 1.00 96.56 177 ASP A O 1
ATOM 1313 N N . THR A 1 178 ? -5.474 11.787 1.270 1.00 94.31 178 THR A N 1
ATOM 1314 C CA . THR A 1 178 ? -4.301 11.407 2.075 1.00 94.31 178 THR A CA 1
ATOM 1315 C C . THR A 1 178 ? -3.077 12.308 1.908 1.00 94.31 178 THR A C 1
ATOM 1317 O O . THR A 1 178 ? -2.101 12.154 2.649 1.00 94.31 178 THR A O 1
ATOM 1320 N N . LEU A 1 179 ? -3.067 13.241 0.947 1.00 90.69 179 LEU A N 1
ATOM 1321 C CA . LEU A 1 179 ? -1.931 14.144 0.761 1.00 90.69 179 LEU A CA 1
ATOM 1322 C C . LEU A 1 179 ? -2.111 15.472 1.482 1.00 90.69 179 LEU A C 1
ATOM 1324 O O . LEU A 1 179 ? -1.119 15.960 2.035 1.00 90.69 179 LEU A O 1
ATOM 1328 N N . ASN A 1 180 ? -3.316 16.040 1.440 1.00 87.38 180 ASN A N 1
ATOM 1329 C CA . ASN A 1 180 ? -3.588 17.418 1.846 1.00 87.38 180 ASN A CA 1
ATOM 1330 C C . ASN A 1 180 ? -4.724 17.565 2.874 1.00 87.38 180 ASN A C 1
ATOM 1332 O O . ASN A 1 180 ? -4.935 18.673 3.369 1.00 87.38 180 ASN A O 1
ATOM 1336 N N . GLY A 1 181 ? -5.442 16.491 3.216 1.00 84.19 181 GLY A N 1
ATOM 1337 C CA . GLY A 1 181 ? -6.573 16.520 4.146 1.00 84.19 181 GLY A CA 1
ATOM 1338 C C . GLY A 1 181 ? -6.481 15.476 5.262 1.00 84.19 181 GLY A C 1
ATOM 1339 O O . GLY A 1 181 ? -5.557 14.660 5.292 1.00 84.19 181 GLY A O 1
ATOM 1340 N N . PRO A 1 182 ? -7.429 15.493 6.220 1.00 92.19 182 PRO A N 1
ATOM 1341 C CA . PRO A 1 182 ? -7.641 14.329 7.062 1.00 92.19 182 PRO A CA 1
ATOM 1342 C C . PRO A 1 182 ? -8.121 13.177 6.177 1.00 92.19 182 PRO A C 1
ATOM 1344 O O . PRO A 1 182 ? -9.070 13.333 5.410 1.00 92.19 182 PRO A O 1
ATOM 1347 N N . ALA A 1 183 ? -7.476 12.020 6.293 1.00 96.75 183 ALA A N 1
ATOM 1348 C CA . ALA A 1 183 ? -7.843 10.876 5.480 1.00 96.75 183 ALA A CA 1
ATOM 1349 C C . ALA A 1 183 ? -9.286 10.423 5.765 1.00 96.75 183 ALA A C 1
ATOM 1351 O O . ALA A 1 183 ? -9.712 10.340 6.921 1.00 96.75 183 ALA A O 1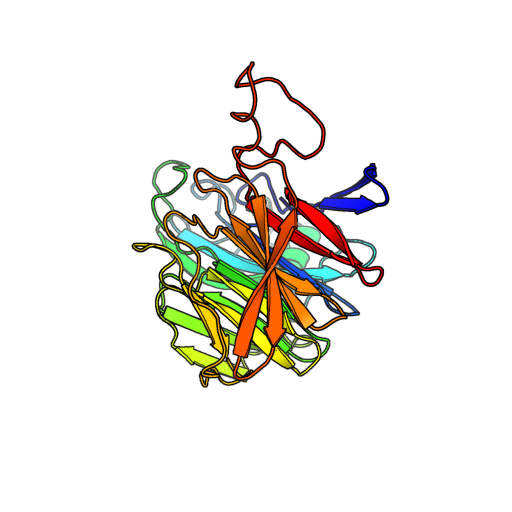
ATOM 1352 N N . HIS A 1 184 ? -10.025 10.073 4.713 1.00 97.75 184 HIS A N 1
ATOM 1353 C CA . HIS A 1 184 ? -11.381 9.539 4.815 1.00 97.75 184 HIS A CA 1
ATOM 1354 C C . HIS A 1 184 ? -11.418 8.061 4.439 1.00 97.75 184 HIS A C 1
ATOM 1356 O O . HIS A 1 184 ? -10.826 7.648 3.447 1.00 97.75 184 HIS A O 1
ATOM 1362 N N . LEU A 1 185 ? -12.152 7.260 5.211 1.00 98.62 185 LEU A N 1
ATOM 1363 C CA . LEU A 1 185 ? -12.392 5.860 4.882 1.00 98.62 185 LEU A CA 1
ATOM 1364 C C . LEU A 1 185 ? -13.582 5.746 3.923 1.00 98.62 185 LEU A C 1
ATOM 1366 O O . LEU A 1 185 ? -14.686 6.185 4.244 1.00 98.62 185 LEU A O 1
ATOM 1370 N N . VAL A 1 186 ? -13.375 5.110 2.773 1.00 98.44 186 VAL A N 1
ATOM 1371 C CA . VAL A 1 186 ? -14.435 4.806 1.806 1.00 98.44 186 VAL A CA 1
ATOM 1372 C C . VAL A 1 186 ? -14.472 3.317 1.485 1.00 98.44 186 VAL A C 1
ATOM 1374 O O . VAL A 1 186 ? -13.445 2.639 1.468 1.00 98.44 186 VAL A O 1
ATOM 1377 N N . HIS A 1 187 ? -15.670 2.818 1.194 1.00 98.75 187 HIS A N 1
ATOM 1378 C CA . HIS A 1 187 ? -15.904 1.458 0.725 1.00 98.75 187 HIS A CA 1
ATOM 1379 C C . HIS A 1 187 ? -16.370 1.522 -0.727 1.00 98.75 187 HIS A C 1
ATOM 1381 O O . HIS A 1 187 ? -17.275 2.288 -1.066 1.00 98.75 187 HIS A O 1
ATOM 1387 N N . VAL A 1 188 ? -15.728 0.767 -1.612 1.00 98.75 188 VAL A N 1
ATOM 1388 C CA . VAL A 1 188 ? -15.998 0.805 -3.051 1.00 98.75 188 VAL A CA 1
ATOM 1389 C C . VAL A 1 188 ? -16.030 -0.599 -3.638 1.00 98.75 188 VAL A C 1
ATOM 1391 O O . VAL A 1 188 ? -15.413 -1.535 -3.135 1.00 98.75 188 VAL A O 1
ATOM 1394 N N . ARG A 1 189 ? -16.740 -0.762 -4.750 1.00 98.50 189 ARG A N 1
ATOM 1395 C CA . ARG A 1 189 ? -16.598 -1.938 -5.614 1.00 98.50 189 ARG A CA 1
ATOM 1396 C C . ARG A 1 189 ? -15.228 -1.931 -6.297 1.00 98.50 189 ARG A C 1
ATOM 1398 O O . ARG A 1 189 ? -14.590 -0.888 -6.401 1.00 98.50 189 ARG A O 1
ATOM 1405 N N . ALA A 1 190 ? -14.827 -3.068 -6.861 1.00 97.69 190 ALA A N 1
ATOM 1406 C CA . ALA A 1 190 ? -13.588 -3.189 -7.638 1.00 97.69 190 ALA A CA 1
ATOM 1407 C C . ALA A 1 190 ? -13.465 -2.184 -8.810 1.00 97.69 190 ALA A C 1
ATOM 1409 O O . ALA A 1 190 ? -12.360 -1.887 -9.257 1.00 97.69 190 ALA A O 1
ATOM 1410 N N . ASP A 1 191 ? -14.591 -1.653 -9.302 1.00 97.38 191 ASP A N 1
ATOM 1411 C CA . ASP A 1 191 ? -14.652 -0.629 -10.353 1.00 97.38 191 ASP A CA 1
ATOM 1412 C C . ASP A 1 191 ? -14.709 0.821 -9.830 1.00 97.38 191 ASP A C 1
ATOM 1414 O O . ASP A 1 191 ? -14.957 1.742 -10.605 1.00 97.38 191 ASP A O 1
ATOM 1418 N N . GLY A 1 192 ? -14.518 1.034 -8.524 1.00 98.06 192 GLY A N 1
ATOM 1419 C CA . GLY A 1 192 ? -14.478 2.356 -7.891 1.00 98.06 192 GLY A CA 1
ATOM 1420 C C . GLY A 1 192 ? -15.841 2.927 -7.488 1.00 98.06 192 GLY A C 1
ATOM 1421 O O . GLY A 1 192 ? -15.904 3.980 -6.853 1.00 98.06 192 GLY A O 1
ATOM 1422 N N . ARG A 1 193 ? -16.961 2.254 -7.796 1.00 98.25 193 ARG A N 1
ATOM 1423 C CA . ARG A 1 193 ? -18.290 2.728 -7.367 1.00 98.25 193 ARG A CA 1
ATOM 1424 C C . ARG A 1 193 ? -18.447 2.626 -5.851 1.00 98.25 193 ARG A C 1
ATOM 1426 O O . ARG A 1 193 ? -18.339 1.532 -5.295 1.00 98.25 193 ARG A O 1
ATOM 1433 N N . LYS A 1 194 ? -18.757 3.754 -5.204 1.00 97.38 194 LYS A N 1
ATOM 1434 C CA . LYS A 1 194 ? -18.942 3.852 -3.750 1.00 97.38 194 LYS A CA 1
ATOM 1435 C C . LYS A 1 194 ? -20.099 2.991 -3.245 1.00 97.38 194 LYS A C 1
ATOM 1437 O O . LYS A 1 194 ? -21.158 2.911 -3.868 1.00 97.38 194 LYS A O 1
ATOM 1442 N N . LEU A 1 195 ? -19.869 2.380 -2.092 1.00 97.12 195 LEU A N 1
ATOM 1443 C CA . LEU A 1 195 ? -20.849 1.714 -1.254 1.00 97.12 195 LEU A CA 1
ATOM 1444 C C . LEU A 1 195 ? -21.113 2.653 -0.070 1.00 97.12 195 LEU A C 1
ATOM 1446 O O . LEU A 1 195 ? -20.188 3.062 0.629 1.00 97.12 195 LEU A O 1
ATOM 1450 N N . ASP A 1 196 ? -22.366 3.076 0.086 1.00 94.94 196 ASP A N 1
ATOM 1451 C CA . ASP A 1 196 ? -22.788 4.061 1.094 1.00 94.94 196 ASP A CA 1
ATOM 1452 C C . ASP A 1 196 ? -22.984 3.398 2.469 1.00 94.94 196 ASP A C 1
ATOM 1454 O O . ASP A 1 196 ? -24.070 3.388 3.045 1.00 94.94 196 ASP A O 1
ATOM 1458 N N . ASP A 1 197 ? -21.936 2.722 2.938 1.00 97.50 197 ASP A N 1
ATOM 1459 C CA . ASP A 1 197 ? -21.925 1.957 4.185 1.00 97.50 197 ASP A CA 1
ATOM 1460 C C . ASP A 1 197 ? -20.634 2.136 5.004 1.00 97.50 197 ASP A C 1
ATOM 1462 O O . ASP A 1 197 ? -20.525 1.571 6.097 1.00 97.50 197 ASP A O 1
ATOM 1466 N N . ALA A 1 198 ? -19.677 2.933 4.515 1.00 97.50 198 ALA A N 1
ATOM 1467 C CA . ALA A 1 198 ? -18.458 3.270 5.242 1.00 97.50 198 ALA A CA 1
ATOM 1468 C C . ALA A 1 198 ? -18.759 4.180 6.455 1.00 97.50 198 ALA A C 1
ATOM 1470 O O . ALA A 1 198 ? -19.560 5.112 6.345 1.00 97.50 198 ALA A O 1
ATOM 1471 N N . PRO A 1 199 ? -18.122 3.949 7.619 1.00 96.88 199 PRO A N 1
ATOM 1472 C CA . PRO A 1 199 ? -18.300 4.804 8.781 1.00 96.88 199 PRO A CA 1
ATOM 1473 C C . PRO A 1 199 ? -17.494 6.096 8.625 1.00 96.88 199 PRO A C 1
ATOM 1475 O O . PRO A 1 199 ? -16.394 6.095 8.071 1.00 96.88 199 PRO A O 1
ATOM 1478 N N . ALA A 1 200 ? -17.980 7.185 9.220 1.00 96.38 200 ALA A N 1
ATOM 1479 C CA . ALA A 1 200 ? -17.115 8.325 9.491 1.00 96.38 200 ALA A CA 1
ATOM 1480 C C . ALA A 1 200 ? -16.038 7.923 10.512 1.00 96.38 200 ALA A C 1
ATOM 1482 O O . ALA A 1 200 ? -16.331 7.254 11.510 1.00 96.38 200 ALA A O 1
ATOM 1483 N N . LEU A 1 201 ? -14.796 8.347 10.276 1.00 97.81 201 LEU A N 1
ATOM 1484 C CA . LEU A 1 201 ? -13.731 8.166 11.255 1.00 97.81 201 LEU A CA 1
ATOM 1485 C C . LEU A 1 201 ? -13.951 9.111 12.450 1.00 97.81 201 LEU A C 1
ATOM 1487 O O . LEU A 1 201 ? -14.397 10.245 12.255 1.00 97.81 201 LEU A O 1
ATOM 1491 N N . PRO A 1 202 ? -13.649 8.678 13.690 1.00 97.12 202 PRO A N 1
ATOM 1492 C CA . PRO A 1 202 ? -13.729 9.547 14.859 1.00 97.12 202 PRO A CA 1
ATOM 1493 C C . PRO A 1 202 ? -12.881 10.816 14.701 1.00 97.12 202 PRO A C 1
ATOM 1495 O O . PRO A 1 202 ? -11.804 10.781 14.110 1.00 97.12 202 PRO A O 1
ATOM 1498 N N . GLU A 1 203 ? -13.308 11.924 15.301 1.00 95.81 203 GLU A N 1
ATOM 1499 C CA . GLU A 1 203 ? -12.567 13.192 15.253 1.00 95.81 203 GLU A CA 1
ATOM 1500 C C . GLU A 1 203 ? -11.114 13.041 15.739 1.00 95.81 203 GLU A C 1
ATOM 1502 O O . GLU A 1 203 ? -10.840 12.326 16.706 1.00 95.81 203 GLU A O 1
ATOM 1507 N N . GLY A 1 204 ? -10.162 13.697 15.075 1.00 95.38 204 GLY A N 1
ATOM 1508 C CA . GLY A 1 204 ? -8.740 13.604 15.420 1.00 95.38 204 GLY A CA 1
ATOM 1509 C C . GLY A 1 204 ? -8.108 12.242 15.122 1.00 95.38 204 GLY A C 1
ATOM 1510 O O . GLY A 1 204 ? -7.065 11.935 15.690 1.00 95.38 204 GLY A O 1
ATOM 1511 N N . THR A 1 205 ? -8.755 11.409 14.301 1.00 97.94 205 THR A N 1
ATOM 1512 C CA . THR A 1 205 ? -8.110 10.227 13.715 1.00 97.94 205 THR A CA 1
ATOM 1513 C C . THR A 1 205 ? -7.091 10.680 12.672 1.00 97.94 205 THR A C 1
ATOM 1515 O O . THR A 1 205 ? -7.442 11.441 11.772 1.00 97.94 205 THR A O 1
ATOM 1518 N N . ASP A 1 206 ? -5.859 10.189 12.773 1.00 97.56 206 ASP A N 1
ATOM 1519 C CA . ASP A 1 206 ? -4.855 10.245 11.704 1.00 97.56 206 ASP A CA 1
ATOM 1520 C C . ASP A 1 206 ? -4.737 8.834 11.119 1.00 97.56 206 ASP A C 1
ATOM 1522 O O . ASP A 1 206 ? -4.019 7.981 11.644 1.00 97.56 206 ASP A O 1
ATOM 1526 N N . ALA A 1 207 ? -5.561 8.540 10.109 1.00 98.06 207 ALA A N 1
ATOM 1527 C CA . ALA A 1 207 ? -5.638 7.210 9.516 1.00 98.06 207 ALA A CA 1
ATOM 1528 C C . ALA A 1 207 ? -4.470 6.987 8.553 1.00 98.06 207 ALA A C 1
ATOM 1530 O O . ALA A 1 207 ? -4.423 7.567 7.470 1.00 98.06 207 ALA A O 1
ATOM 1531 N N . VAL A 1 208 ? -3.556 6.101 8.942 1.00 96.62 208 VAL A N 1
ATOM 1532 C CA . VAL A 1 208 ? -2.310 5.838 8.201 1.00 96.62 208 VAL A CA 1
ATOM 1533 C C . VAL A 1 208 ? -2.296 4.498 7.478 1.00 96.62 208 VAL A C 1
ATOM 1535 O O . VAL A 1 208 ? -1.425 4.282 6.638 1.00 96.62 208 VAL A O 1
ATOM 1538 N N . ASP A 1 209 ? -3.234 3.600 7.805 1.00 98.12 209 ASP A N 1
ATOM 1539 C CA . ASP A 1 209 ? -3.403 2.307 7.143 1.00 98.12 209 ASP A CA 1
ATOM 1540 C C . ASP A 1 209 ? -4.786 1.692 7.365 1.00 98.12 209 ASP A C 1
ATOM 1542 O O . ASP A 1 209 ? -5.495 2.043 8.314 1.00 98.12 209 ASP A O 1
ATOM 1546 N N . VAL A 1 210 ? -5.162 0.770 6.477 1.00 98.75 210 VAL A N 1
ATOM 1547 C CA . VAL A 1 210 ? -6.428 0.038 6.515 1.00 98.75 210 VAL A CA 1
ATOM 1548 C C . VAL A 1 210 ? -6.219 -1.436 6.172 1.00 98.75 210 VAL A C 1
ATOM 1550 O O . VAL A 1 210 ? -5.520 -1.774 5.223 1.00 98.75 210 VAL A O 1
ATOM 1553 N N . ALA A 1 211 ? -6.885 -2.320 6.913 1.00 98.56 211 ALA A N 1
ATOM 1554 C CA . ALA A 1 211 ? -6.928 -3.753 6.643 1.00 98.56 211 ALA A CA 1
ATOM 1555 C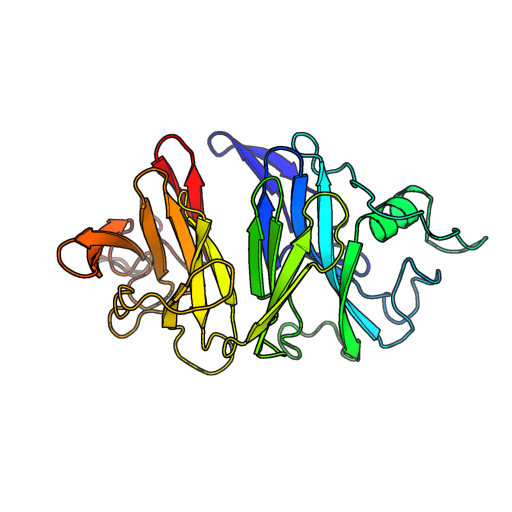 C . ALA A 1 211 ? -8.343 -4.311 6.813 1.00 98.56 211 ALA A C 1
ATOM 1557 O O . ALA A 1 211 ? -9.181 -3.738 7.511 1.00 98.56 211 ALA A O 1
ATOM 1558 N N . VAL A 1 212 ? -8.594 -5.470 6.206 1.00 98.31 212 VAL A N 1
ATOM 1559 C CA . VAL A 1 212 ? -9.837 -6.228 6.376 1.00 98.31 212 VAL A CA 1
ATOM 1560 C C . VAL A 1 212 ? -9.485 -7.634 6.828 1.00 98.31 212 VAL A C 1
ATOM 1562 O O . VAL A 1 212 ? -8.588 -8.261 6.268 1.00 98.31 212 VAL A O 1
ATOM 1565 N N . ASP A 1 213 ? -10.177 -8.135 7.845 1.00 97.12 213 ASP A N 1
ATOM 1566 C CA . ASP A 1 213 ? -9.972 -9.504 8.311 1.00 97.12 213 ASP A CA 1
ATOM 1567 C C . ASP A 1 213 ? -10.929 -10.513 7.660 1.00 97.12 213 ASP A C 1
ATOM 1569 O O . ASP A 1 213 ? -11.900 -10.165 6.987 1.00 97.12 213 ASP A O 1
ATOM 1573 N N . ALA A 1 214 ? -10.691 -11.804 7.909 1.00 95.31 214 ALA A N 1
ATOM 1574 C CA . ALA A 1 214 ? -11.518 -12.889 7.375 1.00 95.31 214 ALA A CA 1
ATOM 1575 C C . ALA A 1 214 ? -12.979 -12.883 7.877 1.00 95.31 214 ALA A C 1
ATOM 1577 O O . ALA A 1 214 ? -13.811 -13.615 7.344 1.00 95.31 214 ALA A O 1
ATOM 1578 N N . LYS A 1 215 ? -13.304 -12.084 8.903 1.00 95.44 215 LYS A N 1
ATOM 1579 C CA . LYS A 1 215 ? -14.669 -11.888 9.414 1.00 95.44 215 LYS A CA 1
ATOM 1580 C C . LYS A 1 215 ? -15.345 -10.667 8.780 1.00 95.44 215 LYS A C 1
ATOM 1582 O O . LYS A 1 215 ? -16.483 -10.364 9.129 1.00 95.44 215 LYS A O 1
ATOM 1587 N N . GLY A 1 216 ? -14.660 -9.964 7.877 1.00 96.81 216 GLY A N 1
ATOM 1588 C CA . GLY A 1 216 ? -15.143 -8.744 7.240 1.00 96.81 216 GLY A CA 1
ATOM 1589 C C . GLY A 1 216 ? -15.116 -7.522 8.158 1.00 96.81 216 GLY A C 1
ATOM 1590 O O . GLY A 1 216 ? -15.821 -6.551 7.877 1.00 96.81 216 GLY A O 1
ATOM 1591 N N . ARG A 1 217 ? -14.348 -7.556 9.258 1.00 98.19 217 ARG A N 1
ATOM 1592 C CA . ARG A 1 217 ? -14.084 -6.362 10.072 1.00 98.19 217 ARG A CA 1
ATOM 1593 C C . ARG A 1 217 ? -13.055 -5.495 9.365 1.00 98.19 217 ARG A C 1
ATOM 1595 O O . ARG A 1 217 ? -12.098 -6.018 8.801 1.00 98.19 217 ARG A O 1
ATOM 1602 N N . VAL A 1 218 ? -13.232 -4.184 9.457 1.00 98.75 218 VAL A N 1
ATOM 1603 C CA . VAL A 1 218 ? -12.302 -3.186 8.922 1.00 98.75 218 VAL A CA 1
ATOM 1604 C C . VAL A 1 218 ? -11.474 -2.643 10.073 1.00 98.75 218 VAL A C 1
ATOM 1606 O O . VAL A 1 218 ? -12.020 -2.248 11.103 1.00 98.75 218 VAL A O 1
ATOM 1609 N N . LEU A 1 219 ? -10.159 -2.647 9.917 1.00 98.88 219 LEU A N 1
ATOM 1610 C CA . LEU A 1 219 ? -9.209 -2.157 10.900 1.00 98.88 219 LEU A CA 1
ATOM 1611 C C . LEU A 1 219 ? -8.516 -0.933 10.320 1.00 98.88 219 LEU A C 1
ATOM 1613 O O . LEU A 1 219 ? -8.021 -0.994 9.201 1.00 98.88 219 LEU A O 1
ATOM 1617 N N . VAL A 1 220 ? -8.474 0.154 11.081 1.00 98.81 220 VAL A N 1
ATOM 1618 C CA . VAL A 1 220 ? -7.796 1.396 10.696 1.00 98.81 220 VAL A CA 1
ATOM 1619 C C . VAL A 1 220 ? -6.721 1.698 11.725 1.00 98.81 220 VAL A C 1
ATOM 1621 O O . VAL A 1 220 ? -7.019 1.750 12.920 1.00 98.81 220 VAL A O 1
ATOM 1624 N N . ALA A 1 221 ? -5.482 1.890 11.281 1.00 98.56 221 ALA A N 1
ATOM 1625 C CA . ALA A 1 221 ? -4.407 2.362 12.145 1.00 98.56 221 ALA A CA 1
ATOM 1626 C C . ALA A 1 221 ? -4.558 3.875 12.369 1.00 98.56 221 ALA A C 1
ATOM 1628 O O . ALA A 1 221 ? -4.421 4.646 11.422 1.00 98.56 221 ALA A O 1
ATOM 1629 N N . ASP A 1 222 ? -4.866 4.286 13.604 1.00 98.44 222 ASP A N 1
ATOM 1630 C CA . ASP A 1 222 ? -4.984 5.689 14.019 1.00 98.44 222 ASP A CA 1
ATOM 1631 C C . ASP A 1 222 ? -3.689 6.141 14.703 1.00 98.44 222 ASP A C 1
ATOM 1633 O O . ASP A 1 222 ? -3.462 5.864 15.886 1.00 98.44 222 ASP A O 1
ATOM 1637 N N . ASN A 1 223 ? -2.855 6.864 13.958 1.00 97.56 223 ASN A N 1
ATOM 1638 C CA . ASN A 1 223 ? -1.640 7.513 14.444 1.00 97.56 223 ASN A CA 1
ATOM 1639 C C . ASN A 1 223 ? -1.912 8.885 15.102 1.00 97.56 223 ASN A C 1
ATOM 1641 O O . ASN A 1 223 ? -0.996 9.628 15.461 1.00 97.56 223 ASN A O 1
ATOM 1645 N N . GLY A 1 224 ? -3.180 9.232 15.310 1.00 97.12 224 GLY A N 1
ATOM 1646 C CA . GLY A 1 224 ? -3.577 10.461 15.971 1.00 97.12 224 GLY A CA 1
ATOM 1647 C C . GLY A 1 224 ? -3.309 10.390 17.475 1.00 97.12 224 GLY A C 1
ATOM 1648 O O . GLY A 1 224 ? -2.659 9.465 17.975 1.00 97.12 224 GLY A O 1
ATOM 1649 N N . PRO A 1 225 ? -3.875 11.318 18.264 1.00 96.62 225 PRO A N 1
ATOM 1650 C CA . PRO A 1 225 ? -3.698 11.340 19.716 1.00 96.62 225 PRO A CA 1
ATOM 1651 C C . PRO A 1 225 ? -4.136 10.054 20.437 1.00 96.62 225 PRO A C 1
ATOM 1653 O O . PRO A 1 225 ? -3.785 9.860 21.599 1.00 96.62 225 PRO A O 1
ATOM 1656 N N . ARG A 1 226 ? -4.919 9.175 19.788 1.00 96.94 226 ARG A N 1
ATOM 1657 C CA . ARG A 1 226 ? -5.322 7.884 20.363 1.00 96.94 226 ARG A CA 1
ATOM 1658 C C . ARG A 1 226 ? -4.235 6.822 20.268 1.00 96.94 226 ARG A C 1
ATOM 1660 O O . ARG A 1 226 ? -4.165 6.037 21.206 1.00 96.94 226 ARG A O 1
ATOM 1667 N N . GLN A 1 227 ? -3.432 6.784 19.200 1.00 97.62 227 GLN A N 1
ATOM 1668 C CA . GLN A 1 227 ? -2.426 5.735 18.959 1.00 97.62 227 GLN A CA 1
ATOM 1669 C C . GLN A 1 227 ? -3.010 4.311 19.105 1.00 97.62 227 GLN A C 1
ATOM 1671 O O . GLN A 1 227 ? -2.545 3.507 19.914 1.00 97.62 227 GLN A O 1
ATOM 1676 N N . GLN A 1 228 ? -4.084 4.010 18.369 1.00 98.19 228 GLN A N 1
ATOM 1677 C CA . GLN A 1 228 ? -4.831 2.746 18.465 1.00 98.19 228 GLN A CA 1
ATOM 1678 C C . GLN A 1 228 ? -5.181 2.200 17.079 1.00 98.19 228 GLN A C 1
ATOM 1680 O O . GLN A 1 228 ? -5.280 2.940 16.109 1.00 98.19 228 GLN A O 1
ATOM 1685 N N . ILE A 1 229 ? -5.468 0.902 16.997 1.00 98.75 229 ILE A N 1
ATOM 1686 C CA . ILE A 1 229 ? -6.214 0.355 15.863 1.00 98.75 229 ILE A CA 1
ATOM 1687 C C . ILE A 1 229 ? -7.703 0.497 16.163 1.00 98.75 229 ILE A C 1
ATOM 1689 O O . ILE A 1 229 ? -8.186 -0.002 17.183 1.00 98.75 229 ILE A O 1
ATOM 1693 N N . LEU A 1 230 ? -8.437 1.158 15.276 1.00 98.81 230 LEU A N 1
ATOM 1694 C CA . LEU A 1 230 ? -9.891 1.278 15.323 1.00 98.81 230 LEU A CA 1
ATOM 1695 C C . LEU A 1 230 ? -10.510 0.106 14.558 1.00 98.81 230 LEU A C 1
ATOM 1697 O O . LEU A 1 230 ? -10.116 -0.163 13.427 1.00 98.81 230 LEU A O 1
ATOM 1701 N N . ILE A 1 231 ? -11.466 -0.603 15.163 1.00 98.75 231 ILE A N 1
ATOM 1702 C CA . ILE A 1 231 ? -12.060 -1.813 14.580 1.00 98.75 231 ILE A CA 1
ATOM 1703 C C . ILE A 1 231 ? -13.537 -1.568 14.300 1.00 98.75 231 ILE A C 1
ATOM 1705 O O . ILE A 1 231 ? -14.332 -1.380 15.224 1.00 98.75 231 ILE A O 1
ATOM 1709 N N . PHE A 1 232 ? -13.930 -1.650 13.036 1.00 98.75 232 PHE A N 1
ATOM 1710 C CA . PHE A 1 232 ? -15.296 -1.471 12.565 1.00 98.75 232 PHE A CA 1
ATOM 1711 C C . PHE A 1 232 ? -15.885 -2.804 12.113 1.00 98.75 232 PHE A C 1
ATOM 1713 O O . PHE A 1 232 ? -15.232 -3.595 11.435 1.00 98.75 232 PHE A O 1
ATOM 1720 N N . SER A 1 233 ? -17.138 -3.047 12.479 1.00 98.19 233 SER A N 1
ATOM 1721 C CA . SER A 1 233 ? -17.888 -4.232 12.064 1.00 98.19 233 SER A CA 1
ATOM 1722 C C . SER A 1 233 ? -19.164 -3.808 11.354 1.00 98.19 233 SER A C 1
ATOM 1724 O O . SER A 1 233 ? -19.732 -2.755 11.651 1.00 98.19 233 SER A O 1
ATOM 1726 N N . LYS A 1 234 ? -19.627 -4.649 10.430 1.00 96.62 234 LYS A N 1
ATOM 1727 C CA . LYS A 1 234 ? -20.899 -4.443 9.744 1.00 96.62 234 LYS A CA 1
ATOM 1728 C C . LYS A 1 234 ? -22.064 -4.629 10.721 1.00 96.62 234 LYS A C 1
ATOM 1730 O O . LYS A 1 234 ? -22.120 -5.628 11.436 1.00 96.62 234 LYS A O 1
ATOM 1735 N N . GLY A 1 235 ? -23.007 -3.694 10.730 1.00 91.81 235 GLY A N 1
ATOM 1736 C CA . GLY A 1 235 ? -24.224 -3.732 11.534 1.00 91.81 235 GLY A CA 1
ATOM 1737 C C . GLY A 1 235 ? -25.299 -2.790 10.985 1.00 91.81 235 GLY A C 1
ATOM 1738 O O . GLY A 1 235 ? -25.011 -1.712 10.475 1.00 91.81 235 GLY A O 1
ATOM 1739 N N . GLY A 1 236 ? -26.572 -3.177 11.083 1.00 88.06 236 GLY A N 1
ATOM 1740 C CA . GLY A 1 236 ? -27.672 -2.360 10.560 1.00 88.06 236 GLY A CA 1
ATOM 1741 C C . GLY A 1 236 ? -27.481 -2.001 9.078 1.00 88.06 236 GLY A C 1
ATOM 1742 O O . GLY A 1 236 ? -27.356 -2.890 8.240 1.00 88.06 236 GLY A O 1
ATOM 1743 N N . LYS A 1 237 ? -27.474 -0.697 8.763 1.00 88.00 237 LYS A N 1
ATOM 1744 C CA . LYS A 1 237 ? -27.324 -0.176 7.392 1.00 88.00 237 LYS A CA 1
ATOM 1745 C C . LYS A 1 237 ? -25.872 0.020 6.932 1.00 88.00 237 LYS A C 1
ATOM 1747 O O . LYS A 1 237 ? -25.684 0.341 5.767 1.00 88.00 237 LYS A O 1
ATOM 1752 N N . GLY A 1 238 ? -24.866 -0.179 7.787 1.00 96.69 238 GLY A N 1
ATOM 1753 C CA . GLY A 1 238 ? -23.475 -0.011 7.367 1.00 96.69 238 GLY A CA 1
ATOM 1754 C C . GLY A 1 238 ? -22.447 -0.505 8.369 1.00 96.69 238 GLY A C 1
ATOM 1755 O O . GLY A 1 238 ? -22.664 -1.511 9.037 1.00 96.69 238 GLY A O 1
ATOM 1756 N N . TYR A 1 239 ? -21.300 0.154 8.446 1.00 98.19 239 TYR A N 1
ATOM 1757 C CA . TYR A 1 239 ? -20.246 -0.176 9.399 1.00 98.19 239 TYR A CA 1
ATOM 1758 C C . TYR A 1 239 ? -20.283 0.772 10.593 1.00 98.19 239 TYR A C 1
ATOM 1760 O O . TYR A 1 239 ? -20.596 1.953 10.470 1.00 98.19 239 TYR A O 1
ATOM 1768 N N . ALA A 1 240 ? -19.952 0.246 11.767 1.00 97.38 240 ALA A N 1
ATOM 1769 C CA . ALA A 1 240 ? -19.829 1.024 12.991 1.00 97.38 240 ALA A CA 1
ATOM 1770 C C . ALA A 1 240 ? -18.628 0.546 13.801 1.00 97.38 240 ALA A C 1
ATOM 1772 O O . ALA A 1 240 ? -18.225 -0.620 13.717 1.00 97.38 240 ALA A O 1
ATOM 1773 N N . GLN A 1 241 ? -18.048 1.449 14.593 1.00 97.50 241 GLN A N 1
ATOM 1774 C CA . GLN A 1 241 ? -16.932 1.091 15.455 1.00 97.50 241 GLN A CA 1
ATOM 1775 C C . GLN A 1 241 ? -17.406 0.070 16.496 1.00 97.50 241 GLN A C 1
ATOM 1777 O O . GLN A 1 241 ? -18.349 0.297 17.246 1.00 97.50 241 GLN A O 1
ATOM 1782 N N . SER A 1 242 ? -16.733 -1.071 16.510 1.00 97.75 242 SER A N 1
ATOM 1783 C CA . SER A 1 242 ? -17.041 -2.242 17.333 1.00 97.75 242 SER A CA 1
ATOM 1784 C C . SER A 1 242 ? -15.978 -2.525 18.393 1.00 97.75 242 SER A C 1
ATOM 1786 O O . SER A 1 242 ? -16.219 -3.302 19.312 1.00 97.75 242 SER A O 1
ATOM 1788 N N . GLY A 1 243 ? -14.802 -1.901 18.286 1.00 97.81 243 GLY A N 1
ATOM 1789 C CA . GLY A 1 243 ? -13.734 -2.047 19.265 1.00 97.81 243 GLY A CA 1
ATOM 1790 C C . GLY A 1 243 ? -12.483 -1.256 18.910 1.00 97.81 243 GLY A C 1
ATOM 1791 O O . GLY A 1 243 ? -12.445 -0.520 17.920 1.00 97.81 243 GLY A O 1
ATOM 1792 N N . THR A 1 244 ? -11.458 -1.426 19.738 1.00 98.38 244 THR A N 1
ATOM 1793 C CA . THR A 1 244 ? -10.112 -0.888 19.526 1.00 98.38 244 THR A CA 1
ATOM 1794 C C . THR A 1 244 ? -9.062 -1.891 19.995 1.00 98.38 244 THR A C 1
ATOM 1796 O O . THR A 1 244 ? -9.335 -2.699 20.883 1.00 98.38 244 THR A O 1
ATOM 1799 N N . LEU A 1 245 ? -7.852 -1.800 19.452 1.00 98.38 245 LEU A N 1
ATOM 1800 C CA . LEU A 1 245 ? -6.649 -2.455 19.974 1.00 98.38 245 LEU A CA 1
ATOM 1801 C C . LEU A 1 245 ? -5.606 -1.376 20.284 1.00 98.38 245 LEU A C 1
ATOM 1803 O O . LEU A 1 245 ? -5.428 -0.461 19.484 1.00 98.38 245 LEU A O 1
ATOM 1807 N N . GLY A 1 246 ? -4.914 -1.481 21.419 1.00 97.50 246 GLY A N 1
ATOM 1808 C CA . GLY A 1 246 ? -4.013 -0.429 21.897 1.00 97.50 246 GLY A CA 1
ATOM 1809 C C . GLY A 1 246 ? -4.539 0.257 23.158 1.00 97.50 246 GLY A C 1
ATOM 1810 O O . GLY A 1 246 ? -5.751 0.375 23.353 1.00 97.50 246 GLY A O 1
ATOM 1811 N N . GLU A 1 247 ? -3.638 0.745 24.004 1.00 97.25 247 GLU A N 1
ATOM 1812 C CA . GLU A 1 247 ? -3.971 1.659 25.097 1.00 97.25 247 GLU A CA 1
ATOM 1813 C C . GLU A 1 247 ? -4.255 3.049 24.516 1.00 97.25 247 GLU A C 1
ATOM 1815 O O . GLU A 1 247 ? -3.473 3.566 23.721 1.00 97.25 247 GLU A O 1
ATOM 1820 N N . ARG A 1 248 ? -5.375 3.672 24.896 1.00 97.00 248 ARG A N 1
ATOM 1821 C CA . ARG A 1 248 ? -5.722 5.012 24.405 1.00 97.00 248 ARG A CA 1
ATOM 1822 C C . ARG A 1 248 ? -4.675 6.030 24.867 1.00 97.00 248 ARG A C 1
ATOM 1824 O O . ARG A 1 248 ? -4.496 6.227 26.064 1.00 97.00 248 ARG A O 1
ATOM 1831 N N . GLY A 1 249 ? -4.043 6.705 23.913 1.00 96.75 249 GLY A N 1
ATOM 1832 C CA . GLY A 1 249 ? -2.902 7.602 24.121 1.00 96.75 249 GLY A CA 1
ATOM 1833 C C . GLY A 1 249 ? -1.546 6.936 23.863 1.00 96.75 249 GLY A C 1
ATOM 1834 O O . GLY A 1 249 ? -0.520 7.614 23.895 1.00 96.75 249 GLY A O 1
ATOM 1835 N N . GLY A 1 250 ? -1.520 5.623 23.613 1.00 97.00 250 GLY A N 1
ATOM 1836 C CA . GLY A 1 250 ? -0.323 4.864 23.268 1.00 97.00 250 GLY A CA 1
ATOM 1837 C C . GLY A 1 250 ? 0.812 5.035 24.277 1.00 97.00 250 GLY A C 1
ATOM 1838 O O . GLY A 1 250 ? 0.641 4.912 25.494 1.00 97.00 250 GLY A O 1
ATOM 1839 N N . ILE A 1 251 ? 2.006 5.356 23.785 1.00 96.75 251 ILE A N 1
ATOM 1840 C CA . ILE A 1 251 ? 3.177 5.619 24.629 1.00 96.75 251 ILE A CA 1
ATOM 1841 C C . ILE A 1 251 ? 3.010 6.843 25.536 1.00 96.75 251 ILE A C 1
ATOM 1843 O O . ILE A 1 251 ? 3.726 6.961 26.525 1.00 96.75 251 ILE A O 1
ATOM 1847 N N . PHE A 1 252 ? 2.046 7.726 25.293 1.00 95.88 252 PHE A N 1
ATOM 1848 C CA . PHE A 1 252 ? 1.779 8.888 26.147 1.00 95.88 252 PHE A CA 1
ATOM 1849 C C . PHE A 1 252 ? 0.693 8.635 27.199 1.00 95.88 252 PHE A C 1
ATOM 1851 O O . PHE A 1 252 ? 0.415 9.516 28.008 1.00 95.88 252 PHE A O 1
ATOM 1858 N N . ALA A 1 253 ? 0.103 7.438 27.216 1.00 94.12 253 ALA A N 1
ATOM 1859 C CA . ALA A 1 253 ? -0.949 7.069 28.151 1.00 94.12 253 ALA A CA 1
ATOM 1860 C C . ALA A 1 253 ? -0.461 6.892 29.605 1.00 94.12 253 ALA A C 1
ATOM 1862 O O . ALA A 1 253 ? 0.728 6.701 29.890 1.00 94.12 253 ALA A O 1
ATOM 1863 N N . GLY A 1 254 ? -1.420 6.906 30.532 1.00 89.88 254 GLY A N 1
ATOM 1864 C CA . GLY A 1 254 ? -1.196 6.613 31.945 1.00 89.88 254 GLY A CA 1
ATOM 1865 C C . GLY A 1 254 ? -0.409 7.689 32.716 1.00 89.88 254 GLY A C 1
ATOM 1866 O O . GLY A 1 254 ? -0.163 8.784 32.216 1.00 89.88 254 GLY A O 1
ATOM 1867 N N . PRO A 1 255 ? -0.007 7.392 33.967 1.00 91.06 255 PRO A N 1
ATOM 1868 C CA . PRO A 1 255 ? 0.615 8.372 34.865 1.00 91.06 255 PRO A CA 1
ATOM 1869 C C . PRO A 1 255 ? 2.073 8.703 34.514 1.00 91.06 255 PRO A C 1
ATOM 1871 O O . PRO A 1 255 ? 2.624 9.660 35.048 1.00 91.06 255 PRO A O 1
ATOM 1874 N N . VAL A 1 256 ? 2.713 7.905 33.649 1.00 94.19 256 VAL A N 1
ATOM 1875 C CA . VAL A 1 256 ? 4.099 8.116 33.203 1.00 94.19 256 VAL A CA 1
ATOM 1876 C C . VAL A 1 256 ? 4.146 8.064 31.670 1.00 94.19 256 VAL A C 1
ATOM 1878 O O . VAL A 1 256 ? 4.324 6.980 31.090 1.00 94.19 256 VAL A O 1
ATOM 1881 N N . PRO A 1 257 ? 3.956 9.215 31.000 1.00 94.81 257 PRO A N 1
ATOM 1882 C CA . PRO A 1 257 ? 4.122 9.343 29.555 1.00 94.81 257 PRO A CA 1
ATOM 1883 C C . PRO A 1 257 ? 5.542 8.967 29.111 1.00 94.81 257 PRO A C 1
ATOM 1885 O O . PRO A 1 257 ? 6.512 9.201 29.829 1.00 94.81 257 PRO A O 1
ATOM 1888 N N . GLY A 1 258 ? 5.673 8.364 27.931 1.00 95.00 258 GLY A N 1
ATOM 1889 C CA . GLY A 1 258 ? 6.952 7.941 27.355 1.00 95.00 258 GLY A CA 1
ATOM 1890 C C . GLY A 1 258 ? 7.408 6.534 27.754 1.00 95.00 258 GLY A C 1
ATOM 1891 O O . GLY A 1 258 ? 8.342 6.010 27.154 1.00 95.00 258 GLY A O 1
ATOM 1892 N N . ARG A 1 259 ? 6.771 5.890 28.743 1.00 95.00 259 ARG A N 1
ATOM 1893 C CA . ARG A 1 259 ? 7.164 4.545 29.194 1.00 95.00 259 ARG A CA 1
ATOM 1894 C C . ARG A 1 259 ? 6.662 3.468 28.213 1.00 95.00 259 ARG A C 1
ATOM 1896 O O . ARG A 1 259 ? 5.452 3.326 28.066 1.00 95.00 259 ARG A O 1
ATOM 1903 N N . PRO A 1 260 ? 7.534 2.645 27.604 1.00 93.94 260 PRO A N 1
ATOM 1904 C CA . PRO A 1 260 ? 7.084 1.521 26.787 1.00 93.94 260 PRO A CA 1
ATOM 1905 C C . PRO A 1 260 ? 6.302 0.491 27.614 1.00 93.94 260 PRO A C 1
ATOM 1907 O O . PRO A 1 260 ? 6.590 0.270 28.794 1.00 93.94 260 PRO A O 1
ATOM 1910 N N . GLY A 1 261 ? 5.331 -0.166 26.986 1.00 92.00 261 GLY A N 1
ATOM 1911 C CA . GLY A 1 261 ? 4.533 -1.216 27.608 1.00 92.00 261 GLY A CA 1
ATOM 1912 C C . GLY A 1 261 ? 3.651 -1.947 26.595 1.00 92.00 261 GLY A C 1
ATOM 1913 O O . GLY A 1 261 ? 3.544 -1.506 25.447 1.00 92.00 261 GLY A O 1
ATOM 1914 N N . PRO A 1 262 ? 3.023 -3.066 26.991 1.00 92.75 262 PRO A N 1
ATOM 1915 C CA . PRO A 1 262 ? 2.099 -3.790 26.126 1.00 92.75 262 PRO A CA 1
ATOM 1916 C C . PRO A 1 262 ? 1.020 -2.855 25.580 1.00 92.75 262 PRO A C 1
ATOM 1918 O O . PRO A 1 262 ? 0.443 -2.086 26.340 1.00 92.75 262 PRO A O 1
ATOM 1921 N N . GLN A 1 263 ? 0.747 -2.931 24.274 1.00 93.75 263 GLN A N 1
ATOM 1922 C CA . GLN A 1 263 ? -0.297 -2.142 23.601 1.00 93.75 263 GLN A CA 1
ATOM 1923 C C . GLN A 1 263 ? -0.116 -0.609 23.651 1.00 93.75 263 GLN A C 1
ATOM 1925 O O . GLN A 1 263 ? -0.996 0.121 23.202 1.00 93.75 263 GLN A O 1
ATOM 1930 N N . ARG A 1 264 ? 1.025 -0.097 24.130 1.00 96.62 264 ARG A N 1
ATOM 1931 C CA . ARG A 1 264 ? 1.352 1.336 24.109 1.00 96.62 264 ARG A CA 1
ATOM 1932 C C . ARG A 1 264 ? 2.063 1.701 22.812 1.00 96.62 264 ARG A C 1
ATOM 1934 O O . ARG A 1 264 ? 3.282 1.859 22.789 1.00 96.62 264 ARG A O 1
ATOM 1941 N N . PHE A 1 265 ? 1.295 1.777 21.729 1.00 96.88 265 PHE A N 1
ATOM 1942 C CA . PHE A 1 265 ? 1.821 2.088 20.400 1.00 96.88 265 PHE A CA 1
ATOM 1943 C C . PHE A 1 265 ? 2.398 3.511 20.322 1.00 96.88 265 PHE A C 1
ATOM 1945 O O . PHE A 1 265 ? 2.030 4.392 21.103 1.00 96.88 265 PHE A O 1
ATOM 1952 N N . ASN A 1 266 ? 3.343 3.715 19.405 1.00 95.31 266 ASN A N 1
ATOM 1953 C CA . ASN A 1 266 ? 4.021 4.989 19.194 1.00 95.31 266 ASN A CA 1
ATOM 1954 C C . ASN A 1 266 ? 4.357 5.164 17.716 1.00 95.31 266 ASN A C 1
ATOM 1956 O O . ASN A 1 266 ? 5.301 4.533 17.243 1.00 95.31 266 ASN A O 1
ATOM 1960 N N . GLY A 1 267 ? 3.632 6.034 17.020 1.00 94.94 267 GLY A N 1
ATOM 1961 C CA . GLY A 1 267 ? 3.905 6.282 15.612 1.00 94.94 267 GLY A CA 1
ATOM 1962 C C . GLY A 1 267 ? 3.415 5.131 14.745 1.00 94.94 267 GLY A C 1
ATOM 1963 O O . GLY A 1 267 ? 4.216 4.572 14.005 1.00 94.94 267 GLY A O 1
ATOM 1964 N N . LEU A 1 268 ? 2.142 4.737 14.881 1.00 96.38 268 LEU A N 1
ATOM 1965 C CA . LEU A 1 268 ? 1.562 3.711 14.011 1.00 96.38 268 LEU A CA 1
ATOM 1966 C C . LEU A 1 268 ? 1.774 4.093 12.540 1.00 96.38 268 LEU A C 1
ATOM 1968 O O . LEU A 1 268 ? 1.646 5.254 12.159 1.00 96.38 268 LEU A O 1
ATOM 1972 N N . THR A 1 269 ? 2.084 3.096 11.721 1.00 94.25 269 THR A N 1
ATOM 1973 C CA . THR A 1 269 ? 2.336 3.225 10.278 1.00 94.25 269 THR A CA 1
ATOM 1974 C C . THR A 1 269 ? 1.601 2.177 9.452 1.00 94.25 269 THR A C 1
ATOM 1976 O O . THR A 1 269 ? 1.422 2.377 8.250 1.00 94.25 269 THR A O 1
ATOM 1979 N N . GLY A 1 270 ? 1.189 1.067 10.072 1.00 94.31 270 GLY A N 1
ATOM 1980 C CA . GLY A 1 270 ? 0.590 -0.056 9.365 1.00 94.31 270 GLY A CA 1
ATOM 1981 C C . GLY A 1 270 ? -0.265 -0.957 10.248 1.00 94.31 270 GLY A C 1
ATOM 1982 O O . GLY A 1 270 ? -0.047 -1.064 11.458 1.00 94.31 270 GLY A O 1
ATOM 1983 N N . VAL A 1 271 ? -1.231 -1.636 9.628 1.00 97.69 271 VAL A N 1
ATOM 1984 C CA . VAL A 1 271 ? -2.020 -2.711 10.235 1.00 97.69 271 VAL A CA 1
ATOM 1985 C C . VAL A 1 271 ? -2.222 -3.850 9.238 1.00 97.69 271 VAL A C 1
ATOM 1987 O O . VAL A 1 271 ? -2.571 -3.644 8.084 1.00 97.69 271 VAL A O 1
ATOM 1990 N N . GLY A 1 272 ? -2.041 -5.086 9.694 1.00 95.75 272 GLY A N 1
ATOM 1991 C CA . GLY A 1 272 ? -2.318 -6.292 8.918 1.00 95.75 272 GLY A CA 1
ATOM 1992 C C . GLY A 1 272 ? -3.001 -7.346 9.776 1.00 95.75 272 GLY A C 1
ATOM 1993 O O . GLY A 1 272 ? -2.841 -7.362 10.996 1.00 95.75 272 GLY A O 1
ATOM 1994 N N . VAL A 1 273 ? -3.769 -8.237 9.149 1.00 95.56 273 VAL A N 1
ATOM 1995 C CA . VAL A 1 273 ? -4.449 -9.329 9.855 1.00 95.56 273 VAL A CA 1
ATOM 1996 C C . VAL A 1 273 ? -4.203 -10.641 9.128 1.00 95.56 273 VAL A C 1
ATOM 1998 O O . VAL A 1 273 ? -4.364 -10.717 7.912 1.00 95.56 273 VAL A O 1
ATOM 2001 N N . ASP A 1 274 ? -3.804 -11.676 9.864 1.00 91.88 274 ASP A N 1
ATOM 2002 C CA . ASP A 1 274 ? -3.659 -13.011 9.288 1.00 91.88 274 ASP A CA 1
ATOM 2003 C C . ASP A 1 274 ? -4.992 -13.778 9.237 1.00 91.88 274 ASP A C 1
ATOM 2005 O O . ASP A 1 274 ? -6.040 -13.341 9.719 1.00 91.88 274 ASP A O 1
ATOM 2009 N N . ARG A 1 275 ? -4.952 -14.986 8.667 1.00 89.19 275 ARG A N 1
ATOM 2010 C CA . ARG A 1 275 ? -6.131 -15.855 8.553 1.00 89.19 275 ARG A CA 1
ATOM 2011 C C . ARG A 1 275 ? -6.683 -16.322 9.907 1.00 89.19 275 ARG A C 1
ATOM 2013 O O . ARG A 1 275 ? -7.869 -16.641 9.987 1.00 89.19 275 ARG A O 1
ATOM 2020 N N . ALA A 1 276 ? -5.852 -16.394 10.945 1.00 91.75 276 ALA A N 1
ATOM 2021 C CA . ALA A 1 276 ? -6.282 -16.752 12.296 1.00 91.75 276 ALA A CA 1
ATOM 2022 C C . ALA A 1 276 ? -6.942 -15.567 13.028 1.00 91.75 276 ALA A C 1
ATOM 2024 O O . ALA A 1 276 ? -7.606 -15.763 14.047 1.00 91.75 276 ALA A O 1
ATOM 2025 N N . GLY A 1 277 ? -6.820 -14.353 12.484 1.00 93.00 277 GLY A N 1
ATOM 2026 C CA . GLY A 1 277 ? -7.329 -13.122 13.074 1.00 93.00 277 GLY A CA 1
ATOM 2027 C C . GLY A 1 277 ? -6.327 -12.429 13.997 1.00 93.00 277 GLY A C 1
ATOM 2028 O O . GLY A 1 277 ? -6.736 -11.545 14.752 1.00 93.00 277 GLY A O 1
ATOM 2029 N N . ASN A 1 278 ? -5.046 -12.812 13.958 1.00 94.06 278 ASN A N 1
ATOM 2030 C CA . ASN A 1 278 ? -3.987 -12.098 14.666 1.00 94.06 278 ASN A CA 1
ATOM 2031 C C . ASN A 1 278 ? -3.736 -10.758 13.976 1.00 94.06 278 ASN A C 1
ATOM 2033 O O . ASN A 1 278 ? -3.612 -10.700 12.753 1.00 94.06 278 ASN A O 1
ATOM 2037 N N . ILE A 1 279 ? -3.658 -9.693 14.771 1.00 95.56 279 ILE A N 1
ATOM 2038 C CA . ILE A 1 279 ? -3.446 -8.328 14.289 1.00 95.56 279 ILE A CA 1
ATOM 2039 C C . ILE A 1 279 ? -1.969 -7.977 14.464 1.00 95.56 279 ILE A C 1
ATOM 2041 O O . ILE A 1 279 ? -1.426 -8.081 15.564 1.00 95.56 279 ILE A O 1
ATOM 2045 N N . TYR A 1 280 ? -1.346 -7.533 13.380 1.00 94.00 280 TYR A N 1
ATOM 2046 C CA . TYR A 1 280 ? 0.029 -7.054 13.319 1.00 94.00 280 TYR A CA 1
ATOM 2047 C C . TYR A 1 280 ? 0.009 -5.549 13.085 1.00 94.00 280 TYR A C 1
ATOM 2049 O O . TYR A 1 280 ? -0.810 -5.059 12.309 1.00 94.00 280 TYR A O 1
ATOM 2057 N N . VAL A 1 281 ? 0.901 -4.827 13.755 1.00 94.31 281 VAL A N 1
ATOM 2058 C CA . VAL A 1 281 ? 1.028 -3.372 13.634 1.00 94.31 281 VAL A CA 1
ATOM 2059 C C . VAL A 1 281 ? 2.497 -2.995 13.491 1.00 94.31 281 VAL A C 1
ATOM 2061 O O . VAL A 1 281 ? 3.362 -3.728 13.984 1.00 94.31 281 VAL A O 1
ATOM 2064 N N . SER A 1 282 ? 2.766 -1.868 12.835 1.00 89.88 282 SER A N 1
ATOM 2065 C CA . SER A 1 282 ? 4.106 -1.284 12.698 1.00 89.88 282 SER A CA 1
ATOM 2066 C C . SER A 1 282 ? 4.144 0.165 13.125 1.00 89.88 282 SER A C 1
ATOM 2068 O O . SER A 1 282 ? 3.140 0.871 12.883 1.00 89.88 282 SER A O 1
#

InterPro domains:
  IPR001258 NHL repeat [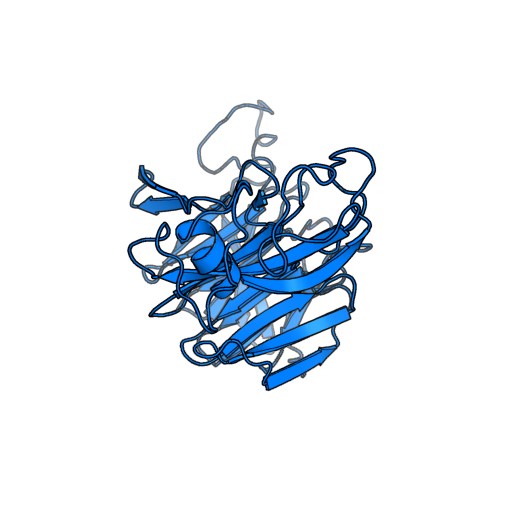PS51125] (208-235)
  IPR011042 Six-bladed beta-propeller, TolB-like [G3DSA:2.120.10.30] (111-282)

Organism: NCBI:txid412755